Protein AF-A0A6N6S7Q9-F1 (afdb_monomer)

Sequence (180 aa):
MYNLLYPGGLFLIQCIAPPPVTWAASIEPQTWLARRFGLILRLSSQEHLPTFQMVDLIARQIGFNLQLADDLSETYRLRLQYWLSYLQIYHNTVIGDTSETIFHDWNINLSILLNLIESGDVHFFQYLLSKPENAPDHVSIPDSQRCCVLRDSRVNLSPYRRNSLPFHRHIALVGYPSRK

Secondary structure (DSSP, 8-state):
-GGGSPTT-EEEEEEEEPPPTTT-S----THHHHHHHHHHTT-SS-PPPPPHHHHHHHHHHHTPEEEEEEE-HHHHHHHHHHHHHHHHHTHHHHHHHS-HHHHHHHHHHHHHHHHHHHTTS-EEEEEEEE--TT--S-----HHHHSTT----------------S---SS---------

Foldseek 3Di:
DLLVAAAFAKFKAKFKAAEDPVVDPDDDPCQVVLVVCCVLVVVVDSQHGQHPVNVCVVCVVQQKDWDDKDWCLVVLLVVLVVVLVVLVVCVVVVCVVPNPVVSVSVNVSSVVVNVCSVVSRMIMMMIMITHHNPHDSDDDDDPVRVPSRDPDPDDDDDDDDDPDDPPPPVSDSPRDHDDD

Mean predicted aligned error: 12.05 Å

Structure (mmCIF, N/CA/C/O backbone):
data_AF-A0A6N6S7Q9-F1
#
_entry.id   AF-A0A6N6S7Q9-F1
#
loop_
_atom_site.group_PDB
_atom_site.id
_atom_site.type_symbol
_atom_site.label_atom_id
_atom_site.label_alt_id
_atom_site.label_comp_id
_atom_site.label_asym_id
_atom_site.label_entity_id
_atom_site.label_seq_id
_atom_site.pdbx_PDB_ins_code
_atom_site.Cartn_x
_atom_site.Cartn_y
_atom_site.Cartn_z
_atom_site.occupancy
_atom_site.B_iso_or_equiv
_atom_site.auth_seq_id
_atom_site.auth_comp_id
_atom_site.auth_asym_id
_atom_site.auth_atom_id
_atom_site.pdbx_PDB_model_num
ATOM 1 N N . MET A 1 1 ? 1.890 -8.796 -16.154 1.00 83.56 1 MET A N 1
ATOM 2 C CA . MET A 1 1 ? 1.682 -7.338 -16.294 1.00 83.56 1 MET A CA 1
ATOM 3 C C . MET A 1 1 ? 2.510 -6.747 -17.418 1.00 83.56 1 MET A C 1
ATOM 5 O O . MET A 1 1 ? 1.923 -6.145 -18.295 1.00 83.56 1 MET A O 1
ATOM 9 N N . TYR A 1 2 ? 3.831 -6.956 -17.438 1.00 87.81 2 TYR A N 1
ATOM 10 C CA . TYR A 1 2 ? 4.710 -6.429 -18.491 1.00 87.81 2 TYR A CA 1
ATOM 11 C C . TYR A 1 2 ? 4.244 -6.771 -19.919 1.00 87.81 2 TYR A C 1
ATOM 13 O O . TYR A 1 2 ? 4.097 -5.887 -20.755 1.00 87.81 2 TYR A O 1
ATOM 21 N N . ASN A 1 3 ? 3.895 -8.038 -20.164 1.00 90.12 3 ASN A N 1
ATOM 22 C CA . ASN A 1 3 ? 3.385 -8.500 -21.465 1.00 90.12 3 ASN A CA 1
ATOM 23 C C . ASN A 1 3 ? 1.977 -7.969 -21.809 1.00 90.12 3 ASN A C 1
ATOM 25 O O . ASN A 1 3 ? 1.499 -8.200 -22.910 1.00 90.12 3 ASN A O 1
ATOM 29 N N . LEU A 1 4 ? 1.291 -7.299 -20.873 1.00 91.00 4 LEU A N 1
ATOM 30 C CA . LEU A 1 4 ? -0.023 -6.681 -21.105 1.00 91.00 4 LEU A CA 1
ATOM 31 C C . LEU A 1 4 ? 0.087 -5.201 -21.497 1.00 91.00 4 LEU A C 1
ATOM 33 O O . LEU A 1 4 ? -0.920 -4.588 -21.835 1.00 91.00 4 LEU A O 1
ATOM 37 N N . LEU A 1 5 ? 1.283 -4.615 -21.408 1.00 91.44 5 LEU A N 1
ATOM 38 C CA . LEU A 1 5 ? 1.525 -3.219 -21.749 1.00 91.44 5 LEU A CA 1
ATOM 39 C C . LEU A 1 5 ? 2.112 -3.126 -23.152 1.00 91.44 5 LEU A C 1
ATOM 41 O O . LEU A 1 5 ? 3.036 -3.867 -23.507 1.00 91.44 5 LEU A O 1
ATOM 45 N N . TYR A 1 6 ? 1.609 -2.164 -23.918 1.00 93.06 6 TYR A N 1
ATOM 46 C CA . TYR A 1 6 ? 2.266 -1.723 -25.141 1.00 93.06 6 TYR A CA 1
ATOM 47 C C . TYR A 1 6 ? 3.630 -1.095 -24.813 1.00 93.06 6 TYR A C 1
ATOM 49 O O . TYR A 1 6 ? 3.815 -0.597 -23.694 1.00 93.06 6 TYR A O 1
ATOM 57 N N . PRO A 1 7 ? 4.596 -1.116 -25.745 1.00 94.31 7 PRO A N 1
ATOM 58 C CA . PRO A 1 7 ? 5.820 -0.332 -25.605 1.00 94.31 7 PRO A CA 1
ATOM 59 C C . PRO A 1 7 ? 5.505 1.147 -25.319 1.00 94.31 7 PRO A C 1
ATOM 61 O O . PRO A 1 7 ? 4.548 1.695 -25.860 1.00 94.31 7 PRO A O 1
ATOM 64 N N . GLY A 1 8 ? 6.243 1.768 -24.396 1.00 93.44 8 GLY A N 1
ATOM 65 C CA . GLY A 1 8 ? 5.933 3.103 -23.856 1.00 93.44 8 GLY A CA 1
ATOM 66 C C . GLY A 1 8 ? 4.809 3.134 -22.805 1.00 93.44 8 GLY A C 1
ATOM 67 O O . GLY A 1 8 ? 4.563 4.166 -22.182 1.00 93.44 8 GLY A O 1
ATOM 68 N N . GLY A 1 9 ? 4.124 2.012 -22.566 1.00 94.88 9 GLY A N 1
ATOM 69 C CA . GLY A 1 9 ? 3.029 1.912 -21.605 1.00 94.88 9 GLY A CA 1
ATOM 70 C C . GLY A 1 9 ? 3.479 2.138 -20.161 1.00 94.88 9 GLY A C 1
ATOM 71 O O . GLY A 1 9 ? 4.539 1.673 -19.740 1.00 94.88 9 GLY A O 1
ATOM 72 N N . LEU A 1 10 ? 2.635 2.822 -19.387 1.00 95.81 10 LEU A N 1
ATOM 73 C CA . LEU A 1 10 ? 2.866 3.108 -17.973 1.00 95.81 10 LEU A CA 1
ATOM 74 C C . LEU A 1 10 ? 2.116 2.131 -17.073 1.00 95.81 10 LEU A C 1
ATOM 76 O O . LEU A 1 10 ? 1.035 1.645 -17.407 1.00 95.81 10 LEU A O 1
ATOM 80 N N . PHE A 1 11 ? 2.680 1.884 -15.898 1.00 93.88 11 PHE A N 1
ATOM 81 C CA . PHE A 1 11 ? 2.089 1.035 -14.887 1.00 93.88 11 PHE A CA 1
ATOM 82 C C . PHE A 1 11 ? 2.343 1.582 -13.486 1.00 93.88 11 PHE A C 1
ATOM 84 O O . PHE A 1 11 ? 3.486 1.770 -13.084 1.00 93.88 11 PHE A O 1
ATOM 91 N N . LEU A 1 12 ? 1.2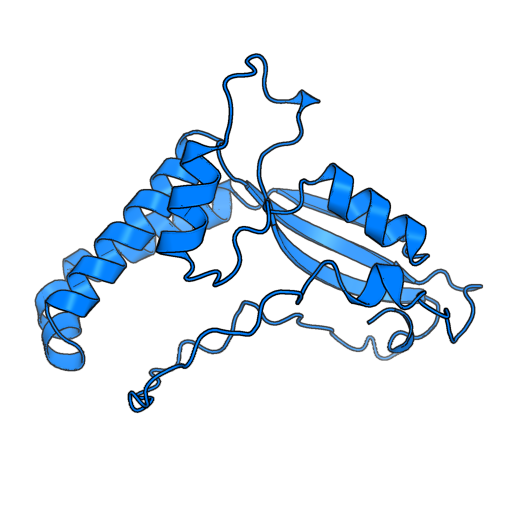64 1.834 -12.748 1.00 94.44 12 LEU A N 1
ATOM 92 C CA . LEU A 1 12 ? 1.320 2.364 -11.393 1.00 94.44 12 LEU A CA 1
ATOM 93 C C . LEU A 1 12 ? 1.089 1.232 -10.388 1.00 94.44 12 LEU A C 1
ATOM 95 O O . LEU A 1 12 ? 0.083 0.525 -10.466 1.00 94.44 12 LEU A O 1
ATOM 99 N N . ILE A 1 13 ? 1.998 1.079 -9.430 1.00 92.00 13 ILE A N 1
ATOM 100 C CA . ILE A 1 13 ? 1.868 0.127 -8.324 1.00 92.00 13 ILE A CA 1
ATOM 101 C C . ILE A 1 13 ? 1.907 0.895 -7.019 1.00 92.00 13 ILE A C 1
ATOM 103 O O . ILE A 1 13 ? 2.796 1.713 -6.815 1.00 92.00 13 ILE A O 1
ATOM 107 N N . GLN A 1 14 ? 0.991 0.580 -6.112 1.00 91.31 14 GLN A N 1
ATOM 108 C CA . GLN A 1 14 ? 1.093 0.986 -4.717 1.00 91.31 14 GLN A CA 1
ATOM 109 C C . GLN A 1 14 ? 1.409 -0.240 -3.868 1.00 91.31 14 GLN A C 1
ATOM 111 O O . GLN A 1 14 ? 0.794 -1.294 -4.053 1.00 91.31 14 GLN A O 1
ATOM 116 N N . CYS A 1 15 ? 2.360 -0.123 -2.948 1.00 88.38 15 CYS A N 1
ATOM 117 C CA . CYS A 1 15 ? 2.672 -1.198 -2.018 1.00 88.38 15 CYS A CA 1
ATOM 118 C C . CYS A 1 15 ? 3.068 -0.680 -0.637 1.00 88.38 15 CYS A C 1
ATOM 120 O O . CYS A 1 15 ? 3.423 0.481 -0.453 1.00 88.38 15 CYS A O 1
ATOM 122 N N . ILE A 1 16 ? 3.016 -1.596 0.323 1.00 88.25 16 ILE A N 1
ATOM 123 C CA . ILE A 1 16 ? 3.457 -1.404 1.700 1.00 88.25 16 ILE A CA 1
ATOM 124 C C . ILE A 1 16 ? 4.797 -2.121 1.832 1.00 88.25 16 ILE A C 1
ATOM 126 O O . ILE A 1 16 ? 4.880 -3.305 1.498 1.00 88.25 16 ILE A O 1
ATOM 130 N N . ALA A 1 17 ? 5.834 -1.422 2.277 1.00 87.62 17 ALA A N 1
ATOM 131 C CA . ALA A 1 17 ? 7.174 -1.984 2.399 1.00 87.62 17 ALA A CA 1
ATOM 132 C C . ALA A 1 17 ? 7.903 -1.420 3.624 1.00 87.62 17 ALA A C 1
ATOM 134 O O . ALA A 1 17 ? 7.627 -0.290 4.027 1.00 87.62 17 ALA A O 1
ATOM 135 N N . PRO A 1 18 ? 8.851 -2.169 4.212 1.00 85.31 18 PRO A N 1
ATOM 136 C CA . PRO A 1 18 ? 9.773 -1.602 5.190 1.00 85.31 18 PRO A CA 1
ATOM 137 C C . PRO A 1 18 ? 10.640 -0.506 4.542 1.00 85.31 18 PRO A C 1
ATOM 139 O O . PRO A 1 18 ? 10.835 -0.521 3.315 1.00 85.31 18 PRO A O 1
ATOM 142 N N . PRO A 1 19 ? 11.194 0.425 5.339 1.00 80.19 19 PRO A N 1
ATOM 143 C CA . PRO A 1 19 ? 12.094 1.446 4.822 1.00 80.19 19 PRO A CA 1
ATOM 144 C C . PRO A 1 19 ? 13.330 0.814 4.152 1.00 80.19 19 PRO A C 1
ATOM 146 O O . PRO A 1 19 ? 13.743 -0.298 4.503 1.00 80.19 19 PRO A O 1
ATOM 149 N N . PRO A 1 20 ? 13.969 1.509 3.195 1.00 74.31 20 PRO A N 1
ATOM 150 C CA . PRO A 1 20 ? 15.254 1.089 2.660 1.00 74.31 20 PRO A CA 1
ATOM 151 C C . PRO A 1 20 ? 16.300 1.020 3.780 1.00 74.31 20 PRO A C 1
ATOM 153 O O . PRO A 1 20 ? 16.377 1.905 4.632 1.00 74.31 20 PRO A O 1
ATOM 156 N N . VAL A 1 21 ? 17.171 0.007 3.730 1.00 70.69 21 VAL A N 1
ATOM 157 C CA . VAL A 1 21 ? 18.228 -0.234 4.736 1.00 70.69 21 VAL A CA 1
ATOM 158 C C . VAL A 1 21 ? 19.133 0.990 4.940 1.00 70.69 21 VAL A C 1
ATOM 160 O O . VAL A 1 21 ? 19.656 1.207 6.025 1.00 70.69 21 VAL A O 1
ATOM 163 N N . THR A 1 22 ? 19.280 1.838 3.922 1.00 67.00 22 THR A N 1
ATOM 164 C CA . THR A 1 22 ? 20.084 3.068 3.978 1.00 67.00 22 THR A CA 1
ATOM 165 C C . THR A 1 22 ? 19.488 4.177 4.849 1.00 67.00 22 THR A C 1
ATOM 167 O O . THR A 1 22 ? 20.196 5.130 5.154 1.00 67.00 22 THR A O 1
ATOM 170 N N . TRP A 1 23 ? 18.205 4.101 5.219 1.00 59.94 23 TRP A N 1
ATOM 171 C CA . TRP A 1 23 ? 17.533 5.097 6.069 1.00 59.94 23 TRP A CA 1
ATOM 172 C C . TRP A 1 23 ? 17.495 4.686 7.545 1.00 59.94 23 TRP A C 1
ATOM 174 O O . TRP A 1 23 ? 17.325 5.537 8.414 1.00 59.94 23 TRP A O 1
ATOM 184 N N . ALA A 1 24 ? 17.702 3.401 7.841 1.00 51.97 24 ALA A N 1
ATOM 185 C CA . ALA A 1 24 ? 17.657 2.866 9.193 1.00 51.97 24 ALA A CA 1
ATOM 186 C C . ALA A 1 24 ? 19.073 2.735 9.776 1.00 51.97 24 ALA A C 1
ATOM 188 O O . ALA A 1 24 ? 19.770 1.744 9.567 1.00 51.97 24 ALA A O 1
ATOM 189 N N . ALA A 1 25 ? 19.495 3.726 10.561 1.00 42.22 25 ALA A N 1
ATOM 190 C CA . ALA A 1 25 ? 20.686 3.634 11.402 1.00 42.22 25 ALA A CA 1
ATOM 191 C C . ALA A 1 25 ? 20.398 2.828 12.686 1.00 42.22 25 ALA A C 1
ATOM 193 O O . ALA A 1 25 ? 20.520 3.363 13.776 1.00 42.22 25 ALA A O 1
ATOM 194 N N . SER A 1 26 ? 19.959 1.571 12.574 1.00 42.97 26 SER A N 1
ATOM 195 C CA . SER A 1 26 ? 20.019 0.559 13.647 1.00 42.97 26 SER A CA 1
ATOM 196 C C . SER A 1 26 ? 19.406 -0.746 13.138 1.00 42.97 26 SER A C 1
ATOM 198 O O . SER A 1 26 ? 18.225 -0.800 12.802 1.00 42.97 26 SER A O 1
ATOM 200 N N . ILE A 1 27 ? 20.216 -1.801 13.051 1.00 50.38 27 ILE A N 1
ATOM 201 C CA . ILE A 1 27 ? 19.775 -3.142 12.661 1.00 50.38 27 ILE A CA 1
ATOM 202 C C . ILE A 1 27 ? 19.483 -3.916 13.949 1.00 50.38 27 ILE A C 1
ATOM 204 O O . ILE A 1 27 ? 20.390 -4.471 14.562 1.00 50.38 27 ILE A O 1
ATOM 208 N N . GLU A 1 28 ? 18.211 -3.977 14.334 1.00 45.97 28 GLU A N 1
ATOM 209 C CA . GLU A 1 28 ? 17.680 -4.994 15.246 1.00 45.97 28 GLU A CA 1
ATOM 210 C C . GLU A 1 28 ? 16.571 -5.772 14.498 1.00 45.97 28 GLU A C 1
ATOM 212 O O . GLU A 1 28 ? 15.868 -5.186 13.667 1.00 45.97 28 GLU A O 1
ATOM 217 N N . PRO A 1 29 ? 16.450 -7.109 14.646 1.00 49.38 29 PRO A N 1
ATOM 218 C CA . PRO A 1 29 ? 15.840 -7.936 13.612 1.00 49.38 29 PRO A CA 1
ATOM 219 C C . PRO A 1 29 ? 14.319 -7.742 13.513 1.00 49.38 29 PRO A C 1
ATOM 221 O O . PRO A 1 29 ? 13.564 -8.125 14.407 1.00 49.38 29 PRO A O 1
ATOM 224 N N . GLN A 1 30 ? 13.870 -7.279 12.342 1.00 55.12 30 GLN A N 1
ATOM 225 C CA . GLN A 1 30 ? 12.481 -7.062 11.890 1.00 55.12 30 GLN A CA 1
ATOM 226 C C . GLN A 1 30 ? 11.578 -8.326 11.849 1.00 55.12 30 GLN A C 1
ATOM 228 O O . GLN A 1 30 ? 10.519 -8.345 11.221 1.00 55.12 30 GLN A O 1
ATOM 233 N N . THR A 1 31 ? 11.960 -9.408 12.531 1.00 54.44 31 THR A N 1
ATOM 234 C CA . THR A 1 31 ? 11.222 -10.684 12.546 1.00 54.44 31 THR A CA 1
ATOM 235 C C . THR A 1 31 ? 9.914 -10.614 13.337 1.00 54.44 31 THR A C 1
ATOM 237 O O . THR A 1 31 ? 8.950 -11.303 12.995 1.00 54.44 31 THR A O 1
ATOM 240 N N . TRP A 1 32 ? 9.835 -9.766 14.367 1.00 55.62 32 TRP A N 1
ATOM 241 C CA . TRP A 1 32 ? 8.600 -9.567 15.133 1.00 55.62 32 TRP A CA 1
ATOM 242 C C . TRP A 1 32 ? 7.562 -8.739 14.355 1.00 55.62 32 TRP A C 1
ATOM 244 O O . TRP A 1 32 ? 6.370 -9.052 14.398 1.00 55.62 32 TRP A O 1
ATOM 254 N N . LEU A 1 33 ? 8.021 -7.747 13.583 1.00 55.16 33 LEU A N 1
ATOM 255 C CA . LEU A 1 33 ? 7.194 -6.899 12.720 1.00 55.16 33 LEU A CA 1
ATOM 256 C C . LEU A 1 33 ? 6.527 -7.716 11.614 1.00 55.16 33 LEU A C 1
ATOM 258 O O . LEU A 1 33 ? 5.307 -7.666 11.469 1.00 55.16 33 LEU A O 1
ATOM 262 N N . ALA A 1 34 ? 7.292 -8.552 10.903 1.00 51.75 34 ALA A N 1
ATOM 263 C CA . ALA A 1 34 ? 6.763 -9.433 9.859 1.00 51.75 34 ALA A CA 1
ATOM 264 C C . ALA A 1 34 ? 5.652 -10.370 10.380 1.00 51.75 34 ALA A C 1
ATOM 266 O O . ALA A 1 34 ? 4.643 -10.584 9.705 1.00 51.75 34 ALA A O 1
ATOM 267 N N . ARG A 1 35 ? 5.782 -10.873 11.620 1.00 55.34 35 ARG A N 1
ATOM 268 C CA . ARG A 1 35 ? 4.746 -11.697 12.270 1.00 55.34 35 ARG A CA 1
ATOM 269 C C . ARG A 1 35 ? 3.470 -10.910 12.574 1.00 55.34 35 ARG A C 1
ATOM 271 O O . ARG A 1 35 ? 2.382 -11.454 12.401 1.00 55.34 35 ARG A O 1
ATOM 278 N N . ARG A 1 36 ? 3.575 -9.645 12.999 1.00 55.81 36 ARG A N 1
ATOM 279 C CA . ARG A 1 36 ? 2.397 -8.790 13.234 1.00 55.81 36 ARG A CA 1
ATOM 280 C C . ARG A 1 36 ? 1.730 -8.343 11.933 1.00 55.81 36 ARG A C 1
ATOM 282 O O . ARG A 1 36 ? 0.505 -8.362 11.871 1.00 55.81 36 ARG A O 1
ATOM 289 N N . PHE A 1 37 ? 2.497 -8.035 10.886 1.00 53.53 37 PHE A N 1
ATOM 290 C CA . PHE A 1 37 ? 1.955 -7.706 9.560 1.00 53.53 37 PHE A CA 1
ATOM 291 C C . PHE A 1 37 ? 1.155 -8.853 8.945 1.00 53.53 37 PHE A C 1
ATOM 293 O O . PHE A 1 37 ? 0.042 -8.628 8.469 1.00 53.53 37 PHE A O 1
ATOM 300 N N . GLY A 1 38 ? 1.680 -10.083 9.004 1.00 53.16 38 GLY A N 1
ATOM 301 C CA . GLY A 1 38 ? 0.961 -11.271 8.536 1.00 53.16 38 GLY A CA 1
ATOM 302 C C . GLY A 1 38 ? -0.374 -11.473 9.259 1.00 53.16 38 GLY A C 1
ATOM 303 O O . GLY A 1 38 ? -1.367 -11.856 8.640 1.00 53.16 38 GLY A O 1
ATOM 304 N N . LEU A 1 39 ? -0.421 -11.133 10.551 1.00 52.50 39 LEU A N 1
ATOM 305 C CA . LEU A 1 39 ? -1.621 -11.250 11.376 1.00 52.50 39 LEU A CA 1
ATOM 306 C C . LEU A 1 39 ? 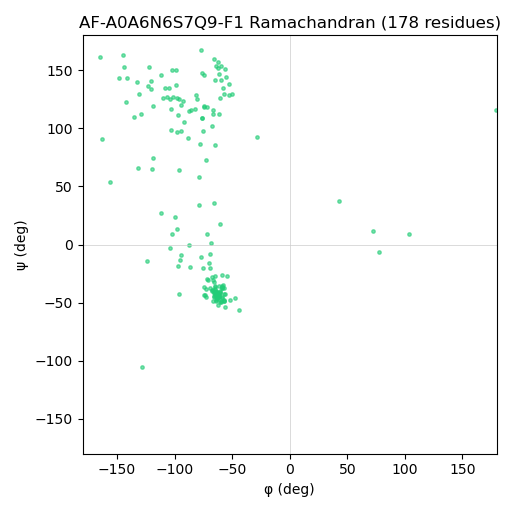-2.669 -10.164 11.059 1.00 52.50 39 LEU A C 1
ATOM 308 O O . LEU A 1 39 ? -3.848 -10.482 10.928 1.00 52.50 39 LEU A O 1
ATOM 312 N N . ILE A 1 40 ? -2.239 -8.909 10.883 1.00 55.34 40 ILE A N 1
ATOM 313 C CA . ILE A 1 40 ? -3.115 -7.744 10.638 1.00 55.34 40 ILE A CA 1
ATOM 314 C C . ILE A 1 40 ? -3.684 -7.745 9.219 1.00 55.34 40 ILE A C 1
ATOM 316 O O . ILE A 1 40 ? -4.870 -7.497 9.017 1.00 55.34 40 ILE A O 1
ATOM 320 N N . LEU A 1 41 ? -2.854 -8.047 8.219 1.00 54.62 41 LEU A N 1
ATOM 321 C CA . LEU A 1 41 ? -3.274 -8.043 6.816 1.00 54.62 41 LEU A CA 1
ATOM 322 C C . LEU A 1 41 ? -3.869 -9.385 6.369 1.00 54.62 41 LEU A C 1
ATOM 324 O O . LEU A 1 41 ? -4.244 -9.521 5.204 1.00 54.62 41 LEU A O 1
ATOM 328 N N . ARG A 1 42 ? -3.940 -10.385 7.267 1.00 54.16 42 ARG A N 1
ATOM 329 C CA . ARG A 1 42 ? -4.216 -11.792 6.924 1.00 54.16 42 ARG A CA 1
ATOM 330 C C . ARG A 1 42 ? -3.441 -12.227 5.674 1.00 54.16 42 ARG A C 1
ATOM 332 O O . ARG A 1 42 ? -3.969 -12.965 4.840 1.00 54.16 42 ARG A O 1
ATOM 339 N N . LEU A 1 43 ? -2.206 -11.744 5.520 1.00 49.31 43 LEU A N 1
ATOM 340 C CA . LEU A 1 43 ? -1.318 -12.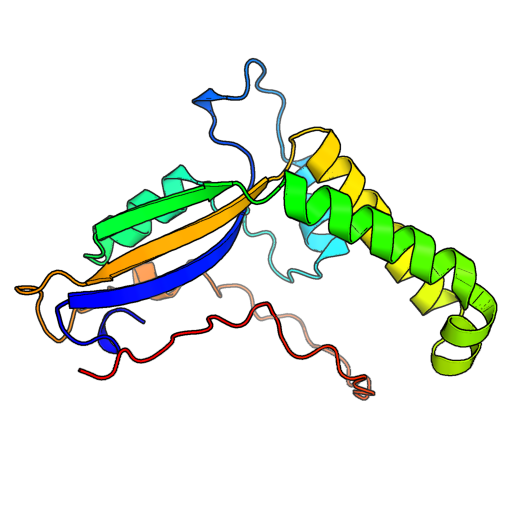218 4.467 1.00 49.31 43 LEU A CA 1
ATOM 341 C C . LEU A 1 43 ? -0.997 -13.661 4.846 1.00 49.31 43 LEU A C 1
ATOM 343 O O . LEU A 1 43 ? -0.269 -13.922 5.799 1.00 49.31 43 LEU A O 1
ATOM 347 N N . SER A 1 44 ? -1.658 -14.601 4.173 1.00 41.28 44 SER A N 1
ATOM 348 C CA . SER A 1 44 ? -1.662 -16.018 4.540 1.00 41.28 44 SER A CA 1
ATOM 349 C C . SER A 1 44 ? -0.313 -16.710 4.334 1.00 41.28 44 SER A C 1
ATOM 351 O O . SER A 1 44 ? -0.208 -17.906 4.584 1.00 41.28 44 SER A O 1
ATOM 353 N N . SER A 1 45 ? 0.712 -15.993 3.883 1.00 47.00 45 SER A N 1
ATOM 354 C CA . SER A 1 45 ? 2.074 -16.484 3.732 1.00 47.00 45 SER A CA 1
ATOM 355 C C . SER A 1 45 ? 3.023 -15.602 4.541 1.00 47.00 45 SER A C 1
ATOM 357 O O . SER A 1 45 ? 2.927 -14.377 4.531 1.00 47.00 45 SER A O 1
ATOM 359 N N . GLN A 1 46 ? 3.961 -16.235 5.249 1.00 45.94 46 GLN A N 1
ATOM 360 C CA . GLN A 1 46 ? 5.099 -15.609 5.940 1.00 45.94 46 GLN A CA 1
ATOM 361 C C . GLN A 1 46 ? 6.102 -14.959 4.961 1.00 45.94 46 GLN A C 1
ATOM 363 O O . GLN A 1 46 ? 7.318 -15.030 5.147 1.00 45.94 46 GLN A O 1
ATOM 368 N N . GLU A 1 47 ? 5.628 -14.372 3.871 1.00 54.34 47 GLU A N 1
ATOM 369 C CA . GLU A 1 47 ? 6.494 -13.756 2.884 1.00 54.34 47 GLU A CA 1
ATOM 370 C C . GLU A 1 47 ? 6.890 -12.370 3.387 1.00 54.34 47 GLU A C 1
ATOM 372 O O . GLU A 1 47 ? 6.063 -11.548 3.785 1.00 54.34 47 GLU A O 1
ATOM 377 N N . HIS A 1 48 ? 8.202 -12.154 3.445 1.00 61.94 48 HIS A N 1
ATOM 378 C CA . HIS A 1 48 ? 8.775 -10.877 3.830 1.00 61.94 48 HIS A CA 1
ATOM 379 C C . HIS A 1 48 ? 8.231 -9.819 2.869 1.00 61.94 48 HIS A C 1
ATOM 381 O O . HIS A 1 48 ? 8.286 -10.015 1.653 1.00 61.94 48 HIS A O 1
ATOM 387 N N . LEU A 1 49 ? 7.697 -8.717 3.407 1.00 65.62 49 LEU A N 1
ATOM 388 C CA . LEU A 1 49 ? 7.263 -7.599 2.574 1.00 65.62 49 LEU A CA 1
ATOM 389 C C . LEU A 1 49 ? 8.434 -7.195 1.665 1.00 65.62 49 LEU A C 1
ATOM 391 O O . LEU A 1 49 ? 9.551 -7.022 2.168 1.00 65.62 49 LEU A O 1
ATOM 395 N N . PRO A 1 50 ? 8.219 -7.079 0.344 1.00 70.19 50 PRO A N 1
ATOM 396 C CA . PRO A 1 50 ? 9.294 -6.719 -0.561 1.00 70.19 50 PRO A CA 1
ATOM 397 C C . PRO A 1 50 ? 9.817 -5.341 -0.161 1.00 70.19 50 PRO A C 1
ATOM 399 O O . PRO A 1 50 ? 9.052 -4.387 -0.040 1.00 70.19 50 PRO A O 1
ATOM 402 N N . THR A 1 51 ? 11.124 -5.240 0.068 1.00 78.69 51 THR A N 1
ATOM 403 C CA . THR A 1 51 ? 11.767 -3.950 0.329 1.00 78.69 51 THR A CA 1
ATOM 404 C C . THR A 1 51 ? 11.691 -3.073 -0.921 1.00 78.69 51 THR A C 1
ATOM 406 O O . THR A 1 51 ? 11.583 -3.581 -2.041 1.00 78.69 51 THR A O 1
ATOM 409 N N . PHE A 1 52 ? 11.833 -1.757 -0.751 1.00 78.38 52 PHE A N 1
ATOM 410 C CA . PHE A 1 52 ? 11.941 -0.809 -1.869 1.00 78.38 52 PHE A CA 1
ATOM 411 C C . PHE A 1 52 ? 12.949 -1.273 -2.938 1.00 78.38 52 PHE A C 1
ATOM 413 O O . PHE A 1 52 ? 12.655 -1.304 -4.133 1.00 78.38 52 PHE A O 1
ATOM 420 N N . GLN A 1 53 ? 14.130 -1.712 -2.493 1.00 82.00 53 GLN A N 1
ATOM 421 C CA . GLN A 1 53 ? 15.204 -2.182 -3.371 1.00 82.00 53 GLN A CA 1
ATOM 422 C C . GLN A 1 53 ? 14.813 -3.448 -4.140 1.00 82.00 53 GLN A C 1
ATOM 424 O O . GLN A 1 53 ? 15.190 -3.606 -5.299 1.00 82.00 53 GLN A O 1
ATOM 429 N N . MET A 1 54 ? 14.039 -4.338 -3.515 1.00 83.56 54 MET A N 1
ATOM 430 C CA . MET A 1 54 ? 13.563 -5.556 -4.162 1.00 83.56 54 MET A CA 1
ATOM 431 C C . MET A 1 54 ? 12.562 -5.239 -5.277 1.00 83.56 54 MET A C 1
ATOM 433 O O . MET A 1 54 ? 12.623 -5.854 -6.339 1.00 83.56 54 MET A O 1
ATOM 437 N N . VAL A 1 55 ? 11.678 -4.256 -5.074 1.00 83.88 55 VAL A N 1
ATOM 438 C CA . VAL A 1 55 ? 10.711 -3.826 -6.098 1.00 83.88 55 VAL A CA 1
ATOM 439 C C . VAL A 1 55 ? 11.427 -3.244 -7.318 1.00 83.88 55 VAL A C 1
ATOM 441 O O . VAL A 1 55 ? 11.137 -3.665 -8.438 1.00 83.88 55 VAL A O 1
ATOM 444 N N . ASP A 1 56 ? 12.388 -2.336 -7.118 1.00 85.88 56 ASP A N 1
ATOM 445 C CA . ASP A 1 56 ? 13.178 -1.756 -8.216 1.00 85.88 56 ASP A CA 1
ATOM 446 C C . ASP A 1 56 ? 13.991 -2.830 -8.958 1.00 85.88 56 ASP A C 1
ATOM 448 O O . ASP A 1 56 ? 13.952 -2.913 -10.187 1.00 85.88 56 ASP A O 1
ATOM 452 N N . LEU A 1 57 ? 14.657 -3.726 -8.221 1.00 87.38 57 LEU A N 1
ATOM 453 C CA . LEU A 1 57 ? 15.432 -4.818 -8.809 1.00 87.38 57 LEU A CA 1
ATOM 454 C C . LEU A 1 57 ? 14.557 -5.741 -9.667 1.00 87.38 57 LEU A C 1
ATOM 456 O O . LEU A 1 57 ? 14.915 -6.032 -10.809 1.00 87.38 57 LEU A O 1
ATOM 460 N N . ILE A 1 58 ? 13.409 -6.182 -9.146 1.00 87.44 58 ILE A N 1
ATOM 461 C CA . ILE A 1 58 ? 12.475 -7.048 -9.878 1.00 87.44 58 ILE A CA 1
ATOM 462 C C . ILE A 1 58 ? 11.923 -6.320 -11.106 1.00 87.44 58 ILE A C 1
ATOM 464 O O . ILE A 1 58 ? 11.867 -6.905 -12.188 1.00 87.44 58 ILE A O 1
ATOM 468 N N . ALA A 1 59 ? 11.533 -5.049 -10.970 1.00 89.69 59 ALA A N 1
ATOM 469 C CA . ALA A 1 59 ? 11.020 -4.260 -12.085 1.00 89.69 59 ALA A CA 1
ATOM 470 C C . ALA A 1 59 ? 12.041 -4.201 -13.232 1.00 89.69 59 ALA A C 1
ATOM 472 O O . ALA A 1 59 ? 11.700 -4.531 -14.371 1.00 89.69 59 ALA A O 1
ATOM 473 N N . ARG A 1 60 ? 13.306 -3.896 -12.921 1.00 89.06 60 ARG A N 1
ATOM 474 C CA . ARG A 1 60 ? 14.398 -3.866 -13.905 1.00 89.06 60 ARG A CA 1
ATOM 475 C C . ARG A 1 60 ? 14.688 -5.234 -14.510 1.00 89.06 60 ARG A C 1
ATOM 477 O O . ARG A 1 60 ? 14.889 -5.321 -15.715 1.00 89.06 60 ARG A O 1
ATOM 484 N N . GLN A 1 61 ? 14.668 -6.303 -13.711 1.00 89.75 61 GLN A N 1
ATOM 485 C CA . GLN A 1 61 ? 14.849 -7.674 -14.211 1.00 89.75 61 GLN A CA 1
ATOM 486 C C . GLN A 1 61 ? 13.761 -8.081 -15.211 1.00 89.75 61 GLN A C 1
ATOM 488 O O . GLN A 1 61 ? 14.044 -8.792 -16.170 1.00 89.75 61 GLN A O 1
ATOM 493 N N . ILE A 1 62 ? 12.527 -7.615 -15.007 1.00 89.62 62 ILE A N 1
ATOM 494 C CA . ILE A 1 62 ? 11.408 -7.841 -15.931 1.00 89.62 62 ILE A CA 1
ATOM 495 C C . ILE A 1 62 ? 11.522 -6.955 -17.189 1.00 89.62 62 ILE A C 1
ATOM 497 O O . ILE A 1 62 ? 10.935 -7.281 -18.220 1.00 89.62 62 ILE A O 1
ATOM 501 N N . GLY A 1 63 ? 12.293 -5.866 -17.126 1.00 92.56 63 GLY A N 1
ATOM 502 C CA . GLY A 1 63 ? 12.504 -4.916 -18.222 1.00 92.56 63 GLY A CA 1
ATOM 503 C C . GLY A 1 63 ? 11.735 -3.601 -18.079 1.00 92.56 63 GLY A C 1
ATOM 504 O O . GLY A 1 63 ? 11.687 -2.820 -19.025 1.00 92.56 63 GLY A O 1
ATOM 505 N N . PHE A 1 64 ? 11.111 -3.339 -16.927 1.00 94.38 64 PHE A N 1
ATOM 506 C CA . PHE A 1 64 ? 10.526 -2.032 -16.635 1.00 94.38 64 PHE A CA 1
ATOM 507 C C . PHE A 1 64 ? 11.608 -0.997 -16.310 1.00 94.38 64 PHE A C 1
ATOM 509 O O . PHE A 1 64 ? 12.581 -1.292 -15.617 1.00 94.38 64 PHE A O 1
ATOM 516 N N . ASN A 1 65 ? 11.358 0.247 -16.711 1.00 93.81 65 ASN A N 1
ATOM 517 C CA . ASN A 1 65 ? 12.065 1.419 -16.211 1.00 93.81 65 ASN A CA 1
ATOM 518 C C . ASN A 1 65 ? 11.254 2.055 -15.079 1.00 93.81 65 ASN A C 1
ATOM 520 O O . ASN A 1 65 ? 10.084 2.402 -15.279 1.00 93.81 65 ASN A O 1
ATOM 524 N N . LEU A 1 66 ? 11.878 2.231 -13.915 1.00 93.25 66 LEU A N 1
ATOM 525 C CA . LEU A 1 66 ? 11.310 3.001 -12.813 1.00 93.25 66 LEU A CA 1
ATOM 526 C C . LEU A 1 66 ? 11.398 4.496 -13.142 1.00 93.25 66 LEU A C 1
ATOM 528 O O . LEU A 1 66 ? 12.491 5.024 -13.320 1.00 93.25 66 LEU A O 1
ATOM 532 N N . GLN A 1 67 ? 10.246 5.158 -13.235 1.00 93.44 67 GLN A N 1
ATOM 533 C CA . GLN A 1 67 ? 10.147 6.586 -13.555 1.00 93.44 67 GLN A CA 1
ATOM 534 C C . GLN A 1 67 ? 10.033 7.442 -12.296 1.00 93.44 67 GLN A C 1
ATOM 536 O O . GLN A 1 67 ? 10.655 8.495 -12.198 1.00 93.44 67 GLN A O 1
ATOM 541 N N . LEU A 1 68 ? 9.228 6.990 -11.334 1.00 91.75 68 LEU A N 1
ATOM 542 C CA . LEU A 1 68 ? 8.955 7.716 -10.099 1.00 91.75 68 LEU A CA 1
ATOM 543 C C . LEU A 1 68 ? 8.711 6.731 -8.962 1.00 91.75 68 LEU A C 1
ATOM 545 O O . LEU A 1 68 ? 8.081 5.692 -9.173 1.00 91.75 68 LEU A O 1
ATOM 549 N N . ALA A 1 69 ? 9.180 7.083 -7.770 1.00 91.88 69 ALA A N 1
ATOM 550 C CA . ALA A 1 69 ? 8.845 6.392 -6.540 1.00 91.88 69 ALA A CA 1
ATOM 551 C C . ALA A 1 69 ? 8.522 7.427 -5.457 1.00 91.88 69 ALA A C 1
ATOM 553 O O . ALA A 1 69 ? 9.417 8.129 -4.989 1.00 91.88 69 ALA A O 1
ATOM 554 N N . ASP A 1 70 ? 7.248 7.510 -5.085 1.00 93.88 70 ASP A N 1
ATOM 555 C CA . ASP A 1 70 ? 6.754 8.455 -4.087 1.00 93.88 70 ASP A CA 1
ATOM 556 C C . ASP A 1 70 ? 6.473 7.741 -2.769 1.00 93.88 70 ASP A C 1
ATOM 558 O O . ASP A 1 70 ? 5.827 6.689 -2.748 1.00 93.88 70 ASP A O 1
ATOM 562 N N . ASP A 1 71 ? 6.916 8.341 -1.666 1.00 93.00 71 ASP A N 1
ATOM 563 C CA . ASP A 1 71 ? 6.513 7.941 -0.323 1.00 93.00 71 ASP A CA 1
ATOM 564 C C . ASP A 1 71 ? 5.201 8.649 0.056 1.00 93.00 71 ASP A C 1
ATOM 566 O O . ASP A 1 71 ? 5.120 9.873 0.155 1.00 93.00 71 ASP A O 1
ATOM 570 N N . LEU A 1 72 ? 4.152 7.857 0.256 1.00 96.00 72 LEU A N 1
ATOM 571 C CA . LEU A 1 72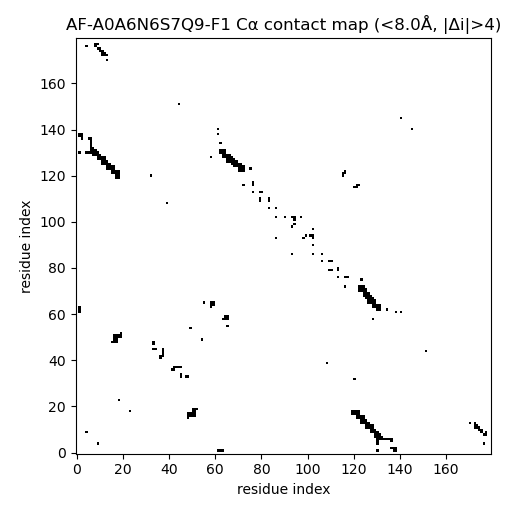 ? 2.806 8.282 0.626 1.00 96.00 72 LEU A CA 1
ATOM 572 C C . LEU A 1 72 ? 2.505 8.055 2.113 1.00 96.00 72 LEU A C 1
ATOM 574 O O . LEU A 1 72 ? 1.353 8.207 2.527 1.00 96.00 72 LEU A O 1
ATOM 578 N N . SER A 1 73 ? 3.499 7.691 2.924 1.00 94.50 73 SER A N 1
ATOM 579 C CA . SER A 1 73 ? 3.319 7.309 4.331 1.00 94.50 73 SER A CA 1
ATOM 580 C C . SER A 1 73 ? 2.622 8.387 5.144 1.00 94.50 73 SER A C 1
ATOM 582 O O . SER A 1 73 ? 1.675 8.083 5.858 1.00 94.50 73 SER A O 1
ATOM 584 N N . GLU A 1 74 ? 2.987 9.655 4.955 1.00 96.12 74 GLU A N 1
ATOM 585 C CA . GLU A 1 74 ? 2.335 10.779 5.636 1.00 96.12 74 GLU A CA 1
ATOM 586 C C . GLU A 1 74 ? 0.850 10.912 5.257 1.00 96.12 74 GLU A C 1
ATOM 588 O O . GLU A 1 74 ? -0.020 11.102 6.108 1.00 96.12 74 GLU A O 1
ATOM 593 N N . THR A 1 75 ? 0.531 10.724 3.973 1.00 96.62 75 THR A N 1
ATOM 594 C CA . THR A 1 75 ? -0.862 10.737 3.501 1.00 96.62 75 THR A CA 1
ATOM 595 C C . THR A 1 75 ? -1.658 9.588 4.118 1.00 96.62 75 THR A C 1
ATOM 597 O O . THR A 1 75 ? -2.806 9.770 4.532 1.00 96.62 75 THR A O 1
ATOM 600 N N . TYR A 1 76 ? -1.058 8.398 4.199 1.00 95.69 76 TYR A N 1
ATOM 601 C CA . TYR A 1 76 ? -1.688 7.238 4.822 1.00 95.69 76 TYR A CA 1
ATOM 602 C C . TYR A 1 76 ? -1.818 7.390 6.338 1.00 95.69 76 TYR A C 1
ATOM 604 O O . TYR A 1 76 ? -2.866 7.039 6.874 1.00 95.69 76 TYR A O 1
ATOM 612 N N . ARG A 1 77 ? -0.836 7.989 7.017 1.00 96.94 77 ARG A N 1
ATOM 613 C CA . ARG A 1 77 ? -0.884 8.313 8.448 1.00 96.94 77 ARG A CA 1
ATOM 614 C C . ARG A 1 77 ? -2.105 9.173 8.768 1.00 96.94 77 ARG A C 1
ATOM 616 O O . ARG A 1 77 ? -2.937 8.779 9.582 1.00 96.94 77 ARG A O 1
ATOM 623 N N . LEU A 1 78 ? -2.275 10.291 8.059 1.00 97.75 78 LEU A N 1
ATOM 624 C CA . LEU A 1 78 ? -3.428 11.184 8.229 1.00 97.75 78 LEU A CA 1
ATOM 625 C C . LEU A 1 78 ? -4.760 10.479 7.937 1.00 97.75 78 LEU A C 1
ATOM 627 O O . LEU A 1 78 ? -5.743 10.659 8.657 1.00 97.75 78 LEU A O 1
ATOM 631 N N . ARG A 1 79 ? -4.800 9.639 6.898 1.00 97.06 79 ARG A N 1
ATOM 632 C CA . ARG A 1 79 ? -6.003 8.877 6.538 1.00 97.06 79 ARG A CA 1
ATOM 633 C C . ARG A 1 79 ? -6.380 7.850 7.605 1.00 97.06 79 ARG A C 1
ATOM 635 O O . ARG A 1 79 ? -7.560 7.723 7.922 1.00 97.06 79 ARG A O 1
ATOM 642 N N . LEU A 1 80 ? -5.405 7.141 8.168 1.00 96.25 80 LEU A N 1
ATOM 643 C CA . LEU A 1 80 ? -5.631 6.178 9.246 1.00 96.25 80 LEU A CA 1
ATOM 644 C C . LEU A 1 80 ? -6.101 6.868 10.525 1.00 96.25 80 LEU A C 1
ATOM 646 O O . LEU A 1 80 ? -7.039 6.383 11.152 1.00 96.25 80 LEU A O 1
ATOM 650 N N . GLN A 1 81 ? -5.518 8.020 10.869 1.00 97.75 81 GLN A N 1
ATOM 651 C CA . GLN A 1 81 ? -5.989 8.844 11.985 1.00 97.75 81 GLN A CA 1
ATOM 652 C C . GLN A 1 81 ? -7.458 9.238 11.795 1.00 97.75 81 GLN A C 1
ATOM 654 O O . GLN A 1 81 ? -8.276 9.014 12.685 1.00 97.75 81 GLN A O 1
ATOM 659 N N . TYR A 1 82 ? -7.817 9.729 10.605 1.00 98.00 82 TYR A N 1
ATOM 660 C CA . TYR A 1 82 ? -9.205 10.050 10.274 1.00 98.00 82 TYR A CA 1
ATOM 661 C C . TYR A 1 82 ? -10.137 8.833 10.398 1.00 98.00 82 TYR A C 1
ATOM 663 O O . TYR A 1 82 ? -11.206 8.940 10.997 1.00 98.00 82 TYR A O 1
ATOM 671 N N . TRP A 1 83 ? -9.746 7.669 9.871 1.00 96.94 83 TRP A N 1
ATOM 672 C CA . TRP A 1 83 ? -10.560 6.451 9.956 1.00 96.94 83 TRP A CA 1
ATOM 673 C C . TRP A 1 83 ? -10.739 5.946 11.387 1.00 96.94 83 TRP A C 1
ATOM 675 O O . TRP A 1 83 ? -11.838 5.522 11.739 1.00 96.94 83 TRP A O 1
ATOM 685 N N . LEU A 1 84 ? -9.705 6.026 12.225 1.00 97.31 84 LEU A N 1
ATOM 686 C CA . LEU A 1 84 ? -9.806 5.682 13.643 1.00 97.31 84 LEU A CA 1
ATOM 687 C C . LEU A 1 84 ? -10.778 6.614 14.372 1.00 97.31 84 LEU A C 1
ATOM 689 O O . LEU A 1 84 ? -11.676 6.135 15.064 1.00 97.31 84 LEU A O 1
ATOM 693 N N . SER A 1 85 ? -10.669 7.930 14.164 1.00 97.88 85 SER A N 1
ATOM 694 C CA . SER A 1 85 ? -11.622 8.891 14.734 1.00 97.88 85 SER A CA 1
ATOM 695 C C . SER A 1 85 ? -13.046 8.645 14.236 1.00 97.88 85 SER A C 1
ATOM 697 O O . SER A 1 85 ? -13.990 8.695 15.021 1.00 97.88 85 SER A O 1
ATOM 699 N N . TYR A 1 86 ? -13.215 8.325 12.950 1.00 96.50 86 TYR A N 1
ATOM 700 C CA . TYR A 1 86 ? -14.514 7.985 12.377 1.00 96.50 86 TYR A CA 1
ATOM 701 C C . TYR A 1 86 ? -15.123 6.748 13.051 1.00 96.50 86 TYR A C 1
ATOM 703 O O . TYR A 1 86 ? -16.265 6.800 13.501 1.00 96.50 86 TYR A O 1
ATOM 711 N N . LEU A 1 87 ? -14.363 5.656 13.190 1.00 96.06 87 LEU A N 1
ATOM 712 C CA . LEU A 1 87 ? -14.838 4.446 13.869 1.00 96.06 87 LEU A CA 1
ATOM 713 C C . LEU A 1 87 ? -15.292 4.741 15.303 1.00 96.06 87 LEU A C 1
ATOM 715 O O . LEU A 1 87 ? -16.345 4.267 15.720 1.00 96.06 87 LEU A O 1
ATOM 719 N N . GLN A 1 88 ? -14.541 5.560 16.037 1.00 96.19 88 GLN A N 1
ATOM 720 C CA . GLN A 1 88 ? -14.885 5.931 17.411 1.00 96.19 88 GLN A CA 1
ATOM 721 C C . GLN A 1 88 ? -16.170 6.765 17.489 1.00 96.19 88 GLN A C 1
ATOM 723 O O . GLN A 1 88 ? -17.032 6.481 18.319 1.00 96.19 88 GLN A O 1
ATOM 728 N N . ILE A 1 89 ? -16.331 7.759 16.610 1.00 98.19 89 ILE A N 1
ATOM 729 C CA . ILE A 1 89 ? -17.523 8.623 16.572 1.00 98.19 89 ILE A CA 1
ATOM 730 C C . ILE A 1 89 ? -18.781 7.814 16.228 1.00 98.19 89 ILE A C 1
ATOM 732 O O . ILE A 1 89 ? -19.835 8.025 16.825 1.00 98.19 89 ILE A O 1
ATOM 736 N N . TYR A 1 90 ? -18.674 6.870 15.291 1.00 97.62 90 TYR A N 1
ATOM 737 C CA . TYR A 1 90 ? -19.801 6.076 14.793 1.00 97.62 90 TYR A CA 1
ATOM 738 C C . TYR A 1 90 ? -19.893 4.676 15.421 1.00 97.62 90 TYR A C 1
ATOM 740 O O . TYR A 1 90 ? -20.512 3.785 14.840 1.00 97.62 90 TYR A O 1
ATOM 748 N N . HIS A 1 91 ? -19.330 4.480 16.617 1.00 97.19 91 HIS A N 1
ATOM 749 C CA . HIS A 1 91 ? -19.252 3.193 17.323 1.00 97.19 91 HIS A CA 1
ATOM 750 C C . HIS A 1 91 ? -20.561 2.385 17.292 1.00 97.19 91 HIS A C 1
ATOM 752 O O . HIS A 1 91 ? -20.590 1.256 16.805 1.00 97.19 91 HIS A O 1
ATOM 758 N N . ASN A 1 92 ? -21.662 2.975 17.769 1.00 97.88 92 ASN A N 1
ATOM 759 C CA . ASN A 1 92 ? -22.944 2.271 17.889 1.00 97.88 92 ASN A CA 1
ATOM 760 C C . ASN A 1 92 ? -23.520 1.876 16.524 1.00 97.88 92 ASN A C 1
ATOM 762 O O . ASN A 1 92 ? -24.089 0.796 16.389 1.00 97.88 92 ASN A O 1
ATOM 766 N N . THR A 1 93 ? -23.345 2.731 15.515 1.00 97.88 93 THR A N 1
ATOM 767 C CA . THR A 1 93 ? -23.780 2.452 14.144 1.00 97.88 93 THR A CA 1
ATOM 768 C C . THR A 1 93 ? -22.976 1.298 13.552 1.00 97.88 93 THR A C 1
ATOM 770 O O . THR A 1 93 ? -23.554 0.336 13.061 1.00 97.88 93 THR A O 1
ATOM 773 N N . VAL A 1 94 ? -21.644 1.342 13.665 1.00 95.44 94 VAL A N 1
ATOM 774 C CA . VAL A 1 94 ? -20.765 0.303 13.109 1.00 95.44 94 VAL A CA 1
ATOM 775 C C . VAL A 1 94 ? -21.010 -1.049 13.780 1.00 95.44 94 VAL A C 1
ATOM 777 O O . VAL A 1 94 ? -21.076 -2.061 13.084 1.00 95.44 94 VAL A O 1
ATOM 780 N N . ILE A 1 95 ? -21.187 -1.087 15.106 1.00 97.06 95 ILE A N 1
ATOM 781 C CA . ILE A 1 95 ? -21.534 -2.325 15.821 1.00 97.06 95 ILE A CA 1
ATOM 782 C C . ILE A 1 95 ? -22.914 -2.838 15.403 1.00 97.06 95 ILE A C 1
ATOM 784 O O . ILE A 1 95 ? -23.061 -4.043 15.208 1.00 97.06 95 ILE A O 1
ATOM 788 N N . GLY A 1 96 ? -23.895 -1.947 15.228 1.00 97.44 96 GLY A N 1
ATOM 789 C CA . GLY A 1 96 ? -25.230 -2.304 14.742 1.00 97.44 96 GLY A CA 1
ATOM 790 C C . GLY A 1 96 ? -25.219 -2.966 13.359 1.00 97.44 96 GLY A C 1
ATOM 791 O O . GLY A 1 96 ? -25.976 -3.907 13.134 1.00 97.44 96 GLY A O 1
ATOM 792 N N . ASP A 1 97 ? -24.325 -2.527 12.467 1.00 97.06 97 ASP A N 1
ATOM 793 C CA . ASP A 1 97 ? -24.191 -3.051 11.099 1.00 97.06 97 ASP A CA 1
ATOM 794 C C . ASP A 1 97 ? -23.278 -4.285 10.988 1.00 97.06 97 ASP A C 1
ATOM 796 O O . ASP A 1 97 ? -23.312 -5.008 9.987 1.00 97.06 97 ASP A O 1
ATOM 800 N N . THR A 1 98 ? -22.422 -4.521 11.985 1.00 95.06 98 THR A N 1
ATOM 801 C CA . THR A 1 98 ? -21.411 -5.587 11.959 1.00 95.06 98 THR A CA 1
ATOM 802 C C . THR A 1 98 ? -21.482 -6.454 13.217 1.00 95.06 98 THR A C 1
ATOM 804 O O . THR A 1 98 ? -22.359 -7.307 13.340 1.00 95.06 98 THR A O 1
ATOM 807 N N . SER A 1 99 ? -20.528 -6.292 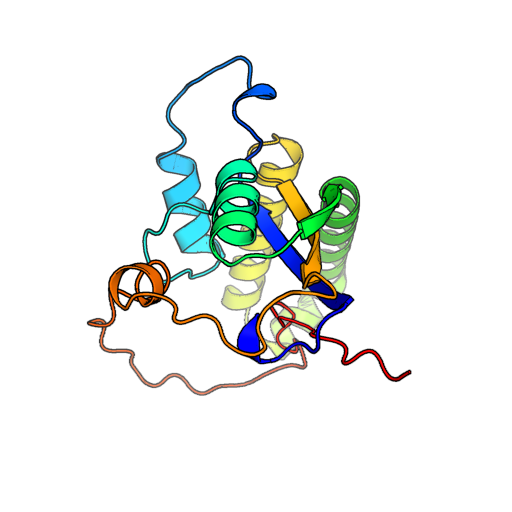14.129 1.00 95.38 99 SER A N 1
ATOM 808 C CA . SER A 1 99 ? -20.507 -6.854 15.472 1.00 95.38 99 SER A CA 1
ATOM 809 C C . SER A 1 99 ? -19.445 -6.130 16.296 1.00 95.38 99 SER A C 1
ATOM 811 O O . SER A 1 99 ? -18.515 -5.529 15.754 1.00 95.38 99 SER A O 1
ATOM 813 N N . GLU A 1 100 ? -19.535 -6.237 17.618 1.00 95.75 100 GLU A N 1
ATOM 814 C CA . GLU A 1 100 ? -18.520 -5.693 18.526 1.00 95.75 100 GLU A CA 1
ATOM 815 C C . GLU A 1 100 ? -17.128 -6.292 18.266 1.00 95.75 100 GLU A C 1
ATOM 817 O O . GLU A 1 100 ? -16.129 -5.577 18.273 1.00 95.75 100 GLU A O 1
ATOM 822 N N . THR A 1 101 ? -17.055 -7.587 17.942 1.00 93.12 101 THR A N 1
ATOM 823 C CA . THR A 1 101 ? -15.790 -8.256 17.605 1.00 93.12 101 THR A CA 1
ATOM 824 C C . THR A 1 101 ? -15.159 -7.682 16.338 1.00 93.12 101 THR A C 1
ATOM 826 O O . THR A 1 101 ? -13.968 -7.391 16.335 1.00 93.12 101 THR A O 1
ATOM 829 N N . ILE A 1 102 ? -15.943 -7.470 15.272 1.00 89.81 102 ILE A N 1
ATOM 830 C CA . ILE A 1 102 ? -15.433 -6.891 14.018 1.00 89.81 102 ILE A CA 1
ATOM 831 C C . ILE A 1 102 ? -14.970 -5.452 14.246 1.00 89.81 102 ILE A C 1
ATOM 833 O O . ILE A 1 102 ? -13.896 -5.072 13.780 1.00 89.81 102 ILE A O 1
ATOM 837 N N . PHE A 1 103 ? -15.752 -4.668 14.993 1.00 94.69 103 PHE A N 1
ATOM 838 C CA . PHE A 1 103 ? -15.380 -3.310 15.372 1.00 94.69 103 PHE A CA 1
ATOM 839 C C . PHE A 1 103 ? -14.038 -3.280 16.118 1.00 94.69 103 PHE A C 1
ATOM 841 O O . PHE A 1 103 ? -13.141 -2.511 15.763 1.00 94.69 103 PHE A O 1
ATOM 848 N N . HIS A 1 104 ? -13.881 -4.144 17.123 1.00 92.19 104 HIS A N 1
ATOM 849 C CA . HIS A 1 104 ? -12.663 -4.238 17.920 1.00 92.19 104 HIS A CA 1
ATOM 850 C C . HIS A 1 104 ? -11.453 -4.654 17.075 1.00 92.19 104 HIS A C 1
ATOM 852 O O . HIS A 1 104 ? -10.407 -4.005 17.142 1.00 92.19 104 HIS A O 1
ATOM 858 N N . ASP A 1 105 ? -11.614 -5.668 16.220 1.00 87.88 105 ASP A N 1
ATOM 859 C CA . ASP A 1 105 ? -10.575 -6.125 15.296 1.00 87.88 105 ASP A CA 1
ATOM 860 C C . ASP A 1 105 ? -10.134 -5.001 14.352 1.00 87.88 105 ASP A C 1
ATOM 862 O O . ASP A 1 105 ? -8.938 -4.789 14.146 1.00 87.88 105 ASP A O 1
ATOM 866 N N . TRP A 1 106 ? -11.074 -4.252 13.771 1.00 91.81 106 TRP A N 1
ATOM 867 C CA . TRP A 1 106 ? -10.752 -3.115 12.905 1.00 91.81 106 TRP A CA 1
ATOM 868 C C . TRP A 1 106 ? -10.004 -2.019 13.653 1.00 91.81 106 TRP A C 1
ATOM 870 O O . TRP A 1 106 ? -8.984 -1.537 13.160 1.00 91.81 106 TRP A O 1
ATOM 880 N N . ASN A 1 107 ? -10.469 -1.660 14.850 1.00 93.06 107 ASN A N 1
ATOM 881 C CA . ASN A 1 107 ? -9.833 -0.633 15.665 1.00 93.06 107 ASN A CA 1
ATOM 882 C C . ASN A 1 107 ? -8.389 -1.018 16.035 1.00 93.06 107 ASN A C 1
ATOM 884 O O . ASN A 1 107 ? -7.477 -0.202 15.890 1.00 93.06 107 ASN A O 1
ATOM 888 N N . ILE A 1 108 ? -8.153 -2.275 16.433 1.00 89.69 108 ILE A N 1
ATOM 889 C CA . ILE A 1 108 ? -6.808 -2.800 16.712 1.00 89.69 108 ILE A CA 1
ATOM 890 C C . ILE A 1 108 ? -5.937 -2.766 15.456 1.00 89.69 108 ILE A C 1
ATOM 892 O O . ILE A 1 108 ? -4.833 -2.226 15.491 1.00 89.69 108 ILE A O 1
ATOM 896 N N . ASN A 1 109 ? -6.418 -3.321 14.344 1.00 88.25 109 ASN A N 1
ATOM 897 C CA . ASN A 1 109 ? -5.633 -3.444 13.117 1.00 88.25 109 ASN A CA 1
ATOM 898 C C . ASN A 1 109 ? -5.212 -2.078 12.560 1.00 88.25 109 ASN A C 1
ATOM 900 O O . ASN A 1 109 ? -4.050 -1.895 12.196 1.00 88.25 109 ASN A O 1
ATOM 904 N N . LEU A 1 110 ? -6.129 -1.106 12.538 1.00 92.50 110 LEU A N 1
ATOM 905 C CA . LEU A 1 110 ? -5.832 0.255 12.090 1.00 92.50 110 LEU A CA 1
ATOM 906 C C . LEU A 1 110 ? -4.881 0.977 13.046 1.00 92.50 110 LEU A C 1
ATOM 908 O O . LEU A 1 110 ? -3.969 1.655 12.579 1.00 92.50 110 LEU A O 1
ATOM 912 N N . SER A 1 111 ? -5.046 0.797 14.360 1.00 93.00 111 SER A N 1
ATOM 913 C CA . SER A 1 111 ? -4.152 1.391 15.363 1.00 93.00 111 SER A CA 1
ATOM 914 C C . SER A 1 111 ? -2.732 0.847 15.248 1.00 93.00 111 SER A C 1
ATOM 916 O O . SER A 1 111 ? -1.771 1.610 15.305 1.00 93.00 111 SER A O 1
ATOM 918 N N . ILE A 1 112 ? -2.577 -0.465 15.040 1.00 88.69 112 ILE A N 1
ATOM 919 C CA . ILE A 1 112 ? -1.252 -1.051 14.844 1.00 88.69 112 ILE A CA 1
ATOM 920 C C . ILE A 1 112 ? -0.636 -0.547 13.537 1.00 88.69 112 ILE A C 1
ATOM 922 O O . ILE A 1 112 ? 0.528 -0.161 13.539 1.00 88.69 112 ILE A O 1
ATOM 926 N N . LEU A 1 113 ? -1.392 -0.515 12.436 1.00 89.38 113 LEU A N 1
ATOM 927 C CA . LEU A 1 113 ? -0.872 -0.010 11.166 1.00 89.38 113 LEU A CA 1
ATOM 928 C C . LEU A 1 113 ? -0.441 1.459 11.271 1.00 89.38 113 LEU A C 1
ATOM 930 O O . LEU A 1 113 ? 0.622 1.806 10.770 1.00 89.38 113 LEU A O 1
ATOM 934 N N . LEU A 1 114 ? -1.224 2.299 11.953 1.00 94.50 114 LEU A N 1
ATOM 935 C CA . LEU A 1 114 ? -0.862 3.691 12.210 1.00 94.50 114 LEU A CA 1
ATOM 936 C C . LEU A 1 114 ? 0.445 3.786 13.003 1.00 94.50 114 LEU A C 1
ATOM 938 O O . LEU A 1 114 ? 1.358 4.482 12.571 1.00 94.50 114 LEU A O 1
ATOM 942 N N . ASN A 1 115 ? 0.562 3.034 14.100 1.00 91.06 115 ASN A N 1
ATOM 943 C CA . ASN A 1 115 ? 1.774 3.012 14.916 1.00 91.06 115 ASN A CA 1
ATOM 944 C C . ASN A 1 115 ? 3.007 2.578 14.109 1.00 91.06 115 ASN A C 1
ATOM 946 O O . ASN A 1 115 ? 4.086 3.110 14.323 1.00 91.06 115 ASN A O 1
ATOM 950 N N . LEU A 1 116 ? 2.851 1.628 13.184 1.00 88.06 116 LEU A N 1
ATOM 951 C CA . LEU A 1 116 ? 3.939 1.139 12.330 1.00 88.06 116 LEU A CA 1
ATOM 952 C C . LEU A 1 116 ? 4.390 2.161 11.281 1.00 88.06 116 LEU A C 1
ATOM 954 O O . LEU A 1 116 ? 5.558 2.172 10.901 1.00 88.06 116 LEU A O 1
ATOM 958 N N . ILE A 1 117 ? 3.481 3.017 10.813 1.00 92.50 117 ILE A N 1
ATOM 959 C CA . ILE A 1 117 ? 3.850 4.156 9.967 1.00 92.50 117 ILE A CA 1
ATOM 960 C C . ILE A 1 117 ? 4.545 5.229 10.810 1.00 92.50 117 ILE A C 1
ATOM 962 O O . ILE A 1 117 ? 5.570 5.764 10.404 1.00 92.50 117 ILE A O 1
ATOM 966 N N . GLU A 1 118 ? 4.004 5.541 11.990 1.00 92.06 118 GLU A N 1
ATOM 967 C CA . GLU A 1 118 ? 4.546 6.570 12.886 1.00 92.06 118 GLU A CA 1
ATOM 968 C C . GLU A 1 118 ? 5.933 6.210 13.436 1.00 92.06 118 GLU A C 1
ATOM 970 O O . GLU A 1 118 ? 6.761 7.100 13.622 1.00 92.06 118 GLU A O 1
ATOM 975 N N . SER A 1 119 ? 6.219 4.921 13.643 1.00 89.50 119 SER A N 1
ATOM 976 C CA . SER A 1 119 ? 7.550 4.437 14.025 1.00 89.50 119 SER A CA 1
ATOM 977 C C . SER A 1 119 ? 8.544 4.379 12.862 1.00 89.50 119 SER A C 1
ATOM 979 O O . SER A 1 119 ? 9.734 4.178 13.096 1.00 89.50 119 SER A O 1
ATOM 981 N N . GLY A 1 120 ? 8.083 4.540 11.617 1.00 88.19 120 GLY A N 1
ATOM 982 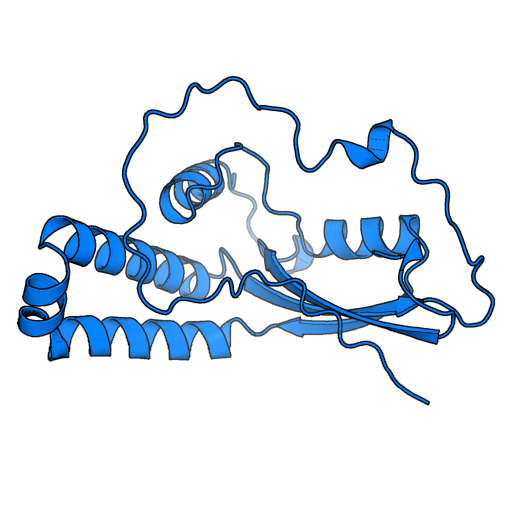C CA . GLY A 1 120 ? 8.898 4.340 10.417 1.00 88.19 120 GLY A CA 1
ATOM 983 C C . GLY A 1 120 ? 9.214 2.870 10.121 1.00 88.19 120 GLY A C 1
ATOM 984 O O . GLY A 1 120 ? 10.041 2.582 9.260 1.00 88.19 120 GLY A O 1
ATOM 985 N N . ASP A 1 121 ? 8.563 1.921 10.801 1.00 85.44 121 ASP A N 1
ATOM 986 C CA . ASP A 1 121 ? 8.744 0.489 10.537 1.00 85.44 121 ASP A CA 1
ATOM 987 C C . ASP A 1 121 ? 8.191 0.093 9.165 1.00 85.44 121 ASP A C 1
ATOM 989 O O . ASP A 1 121 ? 8.659 -0.869 8.546 1.00 85.44 121 ASP A O 1
ATOM 993 N N . VAL A 1 122 ? 7.189 0.830 8.684 1.00 88.25 122 VAL A N 1
ATOM 994 C CA . VAL A 1 122 ? 6.586 0.625 7.375 1.00 88.25 122 VAL A CA 1
ATOM 995 C C . VAL A 1 122 ? 6.242 1.924 6.680 1.00 88.25 122 VAL A C 1
ATOM 997 O O . VAL A 1 122 ? 5.753 2.877 7.275 1.00 88.25 122 VAL A O 1
ATOM 1000 N N . HIS A 1 123 ? 6.430 1.885 5.367 1.00 90.88 123 HIS A N 1
ATOM 1001 C CA . HIS A 1 123 ? 6.129 2.959 4.452 1.00 90.88 123 HIS A CA 1
ATOM 1002 C C . HIS A 1 123 ? 5.150 2.508 3.365 1.00 90.88 123 HIS A C 1
ATOM 1004 O O . HIS A 1 123 ? 5.082 1.334 2.982 1.00 90.88 123 HIS A O 1
ATOM 1010 N N . PHE A 1 124 ? 4.395 3.470 2.846 1.00 92.06 124 PHE A N 1
ATOM 1011 C CA . PHE A 1 124 ? 3.525 3.302 1.690 1.00 92.06 124 PHE A CA 1
ATOM 1012 C C . PHE A 1 124 ? 4.199 3.923 0.483 1.00 92.06 124 P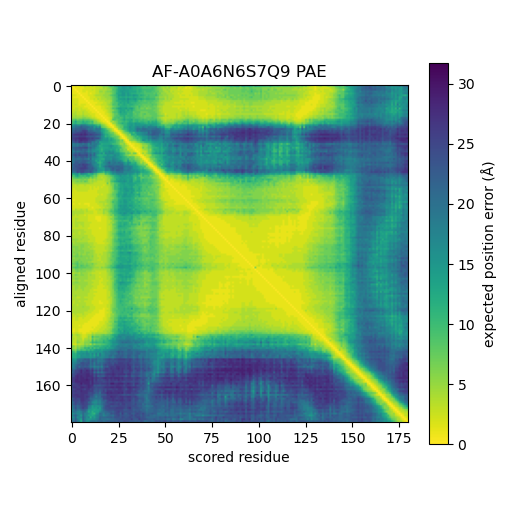HE A C 1
ATOM 1014 O O . PHE A 1 124 ? 4.379 5.132 0.440 1.00 92.06 124 PHE A O 1
ATOM 1021 N N . PHE A 1 125 ? 4.522 3.119 -0.519 1.00 92.31 125 PHE A N 1
ATOM 1022 C CA . PHE A 1 125 ? 5.168 3.605 -1.728 1.00 92.31 125 PHE A CA 1
ATOM 1023 C C . PHE A 1 125 ? 4.240 3.513 -2.928 1.00 92.31 125 PHE A C 1
ATOM 1025 O O . PHE A 1 125 ? 3.458 2.568 -3.062 1.00 92.31 125 PHE A O 1
ATOM 1032 N N . GLN A 1 126 ? 4.378 4.475 -3.831 1.00 94.56 126 GLN A N 1
ATOM 1033 C CA . GLN A 1 126 ? 3.785 4.449 -5.156 1.00 94.56 126 GLN A CA 1
ATOM 1034 C C . GLN A 1 126 ? 4.889 4.484 -6.210 1.00 94.56 126 GLN A C 1
ATOM 1036 O O . GLN A 1 126 ? 5.639 5.449 -6.296 1.00 94.56 126 GLN A O 1
ATOM 1041 N N . TYR A 1 127 ? 4.953 3.447 -7.038 1.00 92.94 127 TYR A N 1
ATOM 1042 C CA . TYR A 1 127 ? 5.911 3.318 -8.127 1.00 92.94 127 TYR A CA 1
ATOM 1043 C C . TYR A 1 127 ? 5.214 3.535 -9.460 1.00 92.94 127 TYR A C 1
ATOM 1045 O O . TYR A 1 127 ? 4.246 2.840 -9.778 1.00 92.94 127 TYR A O 1
ATOM 1053 N N . LEU A 1 128 ? 5.743 4.451 -10.263 1.00 95.56 128 LEU A N 1
ATOM 1054 C CA . LEU A 1 128 ? 5.413 4.564 -11.674 1.00 95.56 128 LEU A CA 1
ATOM 1055 C C . LEU A 1 128 ? 6.485 3.837 -12.482 1.00 95.56 128 LEU A C 1
ATOM 1057 O O . LEU A 1 128 ? 7.638 4.263 -12.554 1.00 95.56 128 LEU A O 1
ATOM 1061 N N . LEU A 1 129 ? 6.092 2.732 -13.094 1.00 95.50 129 LEU A N 1
ATOM 1062 C CA . LEU A 1 129 ? 6.914 1.934 -13.988 1.00 95.50 129 LEU A CA 1
ATOM 1063 C C . LEU A 1 129 ? 6.528 2.229 -15.435 1.00 95.50 129 LEU A C 1
ATOM 1065 O O . LEU A 1 129 ? 5.375 2.531 -15.739 1.00 95.50 129 LEU A O 1
ATOM 1069 N N . SER A 1 130 ? 7.482 2.100 -16.345 1.00 96.38 130 SER A N 1
ATOM 1070 C CA . SER A 1 130 ? 7.253 2.252 -17.781 1.00 96.38 130 SER A CA 1
ATOM 1071 C C . SER A 1 130 ? 7.883 1.103 -18.551 1.00 96.38 130 SER A C 1
ATOM 1073 O O . SER A 1 130 ? 8.979 0.646 -18.215 1.00 96.38 130 SER A O 1
ATOM 1075 N N . LYS A 1 131 ? 7.185 0.613 -19.573 1.00 96.25 131 LYS A N 1
ATOM 1076 C CA . LYS A 1 131 ? 7.754 -0.312 -20.550 1.00 96.25 131 LYS A CA 1
ATOM 1077 C C . LYS A 1 131 ? 8.541 0.507 -21.582 1.00 96.25 131 LYS A C 1
ATOM 1079 O O . LYS A 1 131 ? 7.974 1.459 -22.115 1.00 96.25 131 LYS A O 1
ATOM 1084 N N . PRO A 1 132 ? 9.808 0.179 -21.884 1.00 94.94 132 PRO A N 1
ATOM 1085 C CA . PRO A 1 132 ? 10.572 0.895 -22.906 1.00 94.94 132 PRO A CA 1
ATOM 1086 C C . PRO A 1 132 ? 9.864 0.890 -24.274 1.00 94.94 132 PRO A C 1
ATOM 1088 O O . PRO A 1 132 ? 9.149 -0.056 -24.599 1.00 94.94 132 PRO A O 1
ATOM 1091 N N . GLU A 1 133 ? 10.072 1.915 -25.101 1.00 94.38 133 GLU A N 1
ATOM 1092 C CA . GLU A 1 133 ? 9.466 1.991 -26.448 1.00 94.38 133 GLU A CA 1
ATOM 1093 C C . GLU A 1 133 ? 9.997 0.912 -27.402 1.00 94.38 133 GLU A C 1
ATOM 1095 O O . GLU A 1 133 ? 9.269 0.409 -28.248 1.00 94.38 133 GLU A O 1
ATOM 1100 N N . ASN A 1 134 ? 11.252 0.501 -27.213 1.00 92.56 134 ASN A N 1
ATOM 1101 C CA . ASN A 1 134 ? 11.899 -0.543 -28.013 1.00 92.56 134 ASN A CA 1
ATOM 1102 C C . ASN A 1 134 ? 11.861 -1.918 -27.330 1.00 92.56 134 ASN A C 1
ATOM 1104 O O . ASN A 1 134 ? 12.628 -2.813 -27.688 1.00 92.56 134 ASN A O 1
ATOM 1108 N N . ALA A 1 135 ? 11.046 -2.082 -26.284 1.00 87.56 135 ALA A N 1
ATOM 1109 C CA . ALA A 1 135 ? 10.997 -3.340 -25.554 1.00 87.56 135 ALA A CA 1
ATOM 1110 C C . ALA A 1 135 ? 10.214 -4.405 -26.336 1.00 87.56 135 ALA A C 1
ATOM 1112 O O . ALA A 1 135 ? 9.228 -4.079 -26.997 1.00 87.56 135 ALA A O 1
ATOM 1113 N N . PRO A 1 136 ? 10.592 -5.689 -26.216 1.00 85.50 136 PRO A N 1
ATOM 1114 C CA . PRO A 1 136 ? 9.862 -6.765 -26.869 1.00 85.50 136 PRO A CA 1
ATOM 1115 C C . PRO A 1 136 ? 8.416 -6.836 -26.362 1.00 85.50 136 PRO A C 1
ATOM 1117 O O . PRO A 1 136 ? 8.130 -6.600 -25.180 1.00 85.50 136 PRO A O 1
ATOM 1120 N N . ASP A 1 137 ? 7.498 -7.220 -27.251 1.00 81.69 137 ASP A N 1
ATOM 1121 C CA . ASP A 1 137 ? 6.082 -7.402 -26.913 1.00 81.69 137 ASP A CA 1
ATOM 1122 C C . ASP A 1 137 ? 5.898 -8.429 -25.794 1.00 81.69 137 ASP A C 1
ATOM 1124 O O . ASP A 1 137 ? 5.057 -8.255 -24.909 1.00 81.69 137 ASP A O 1
ATOM 1128 N N . HIS A 1 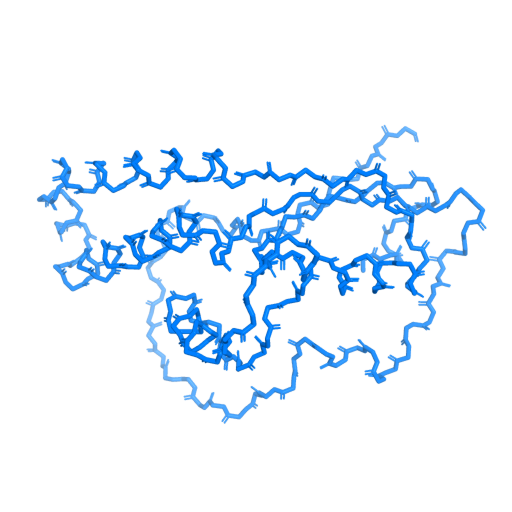138 ? 6.755 -9.450 -25.784 1.00 83.50 138 HIS A N 1
ATOM 1129 C CA . HIS A 1 138 ? 6.706 -10.543 -24.835 1.00 83.50 138 HIS A CA 1
ATOM 1130 C C . HIS A 1 138 ? 8.072 -10.806 -24.196 1.00 83.50 138 HIS A C 1
ATOM 1132 O O . HIS A 1 138 ? 9.066 -11.028 -24.885 1.00 83.50 138 HIS A O 1
ATOM 1138 N N . VAL A 1 139 ? 8.094 -10.876 -22.865 1.00 82.56 139 VAL A N 1
ATOM 1139 C CA . VAL A 1 139 ? 9.214 -11.404 -22.082 1.00 82.56 139 VAL A CA 1
ATOM 1140 C C . VAL A 1 139 ? 8.796 -12.731 -21.461 1.00 82.56 139 VAL A C 1
ATOM 1142 O O . VAL A 1 139 ? 7.770 -12.837 -20.779 1.00 82.56 139 VAL A O 1
ATOM 1145 N N . SER A 1 140 ? 9.597 -13.763 -21.714 1.00 78.94 140 SER A N 1
ATOM 1146 C CA . SER A 1 140 ? 9.454 -15.080 -21.098 1.00 78.94 140 SER A CA 1
ATOM 1147 C C . SER A 1 140 ? 9.952 -15.008 -19.659 1.00 78.94 140 SER A C 1
ATOM 1149 O O . SER A 1 140 ? 11.151 -15.084 -19.413 1.00 78.94 140 SER A O 1
ATOM 1151 N N . ILE A 1 141 ? 9.041 -14.844 -18.701 1.00 69.00 141 ILE A N 1
ATOM 1152 C CA . ILE A 1 141 ? 9.404 -14.890 -17.280 1.00 69.00 141 ILE A CA 1
ATOM 1153 C C . ILE A 1 141 ? 9.666 -16.361 -16.908 1.00 69.00 141 ILE A C 1
ATOM 1155 O O . ILE A 1 141 ? 8.730 -17.163 -17.045 1.00 69.00 141 ILE A O 1
ATOM 1159 N N . PRO A 1 142 ? 10.887 -16.729 -16.459 1.00 64.81 142 PRO A N 1
ATOM 1160 C CA . PRO A 1 142 ? 11.221 -18.094 -16.060 1.00 64.81 142 PRO A CA 1
ATOM 1161 C C . PRO A 1 142 ? 10.259 -18.604 -14.984 1.00 64.81 142 PRO A C 1
ATOM 1163 O O . PRO A 1 142 ? 9.874 -17.852 -14.087 1.00 64.81 142 PRO A O 1
ATOM 1166 N N . ASP A 1 143 ? 9.904 -19.890 -15.016 1.00 57.69 143 ASP A N 1
ATOM 1167 C CA . ASP A 1 143 ? 8.979 -20.479 -14.032 1.00 57.69 143 ASP A CA 1
ATOM 1168 C C . ASP A 1 143 ? 9.474 -20.341 -12.579 1.00 57.69 143 ASP A C 1
ATOM 1170 O O . ASP A 1 143 ? 8.667 -20.241 -11.653 1.00 57.69 143 ASP A O 1
ATOM 1174 N N . SER A 1 144 ? 10.792 -20.240 -12.373 1.00 54.09 144 SER A N 1
ATOM 1175 C CA . SER A 1 144 ? 11.407 -19.955 -11.070 1.00 54.09 144 SER A CA 1
ATOM 1176 C C . SER A 1 144 ? 11.069 -18.563 -10.520 1.00 54.09 144 SER A C 1
ATOM 1178 O O . SER A 1 144 ? 11.023 -18.394 -9.307 1.00 54.09 144 SER A O 1
ATOM 1180 N N . GLN A 1 145 ? 10.774 -17.586 -11.382 1.00 51.81 145 GLN A N 1
ATOM 1181 C CA . GLN A 1 145 ? 10.370 -16.225 -11.005 1.00 51.81 145 GLN A CA 1
ATOM 1182 C C . GLN A 1 145 ? 8.848 -16.041 -10.962 1.00 51.81 145 GLN A C 1
ATOM 1184 O O . GLN A 1 145 ? 8.359 -15.075 -10.380 1.00 51.81 145 GLN A O 1
ATOM 1189 N N . ARG A 1 146 ? 8.072 -16.983 -11.518 1.00 50.97 146 ARG A N 1
ATOM 1190 C CA . ARG A 1 146 ? 6.603 -16.988 -11.396 1.00 50.97 146 ARG A CA 1
ATOM 1191 C C . ARG A 1 146 ? 6.128 -17.308 -9.974 1.00 50.97 146 ARG A C 1
ATOM 1193 O O . ARG A 1 146 ? 4.987 -17.006 -9.640 1.00 50.97 146 ARG A O 1
ATOM 1200 N N . CYS A 1 147 ? 6.985 -17.923 -9.153 1.00 41.72 147 CYS A N 1
ATOM 1201 C CA . CYS A 1 147 ? 6.599 -18.539 -7.881 1.00 41.72 147 CYS A CA 1
ATOM 1202 C C . CYS A 1 147 ? 6.962 -17.752 -6.612 1.00 41.72 147 CYS A C 1
ATOM 1204 O O . CYS A 1 147 ? 6.552 -18.188 -5.541 1.00 41.72 147 CYS A O 1
ATOM 1206 N N . CYS A 1 148 ? 7.650 -16.607 -6.683 1.00 43.09 148 CYS A N 1
ATOM 1207 C CA . CYS A 1 148 ? 7.976 -15.811 -5.484 1.00 43.09 148 CYS A CA 1
ATOM 1208 C C . CYS A 1 148 ? 6.765 -15.090 -4.852 1.00 43.09 148 CYS A C 1
ATOM 1210 O O . CYS A 1 148 ? 6.961 -14.230 -4.005 1.00 43.09 148 CYS A O 1
ATOM 1212 N N . VAL A 1 149 ? 5.538 -15.383 -5.300 1.00 45.53 149 VAL A N 1
ATOM 1213 C CA . VAL A 1 149 ? 4.305 -14.740 -4.810 1.00 45.53 149 VAL A CA 1
ATOM 1214 C C . VAL A 1 149 ? 3.281 -15.759 -4.279 1.00 45.53 149 VAL A C 1
ATOM 1216 O O . VAL A 1 149 ? 2.317 -15.363 -3.637 1.00 45.53 149 VAL A O 1
ATOM 1219 N N . LEU A 1 150 ? 3.415 -17.068 -4.549 1.00 38.34 150 LEU A N 1
ATOM 1220 C CA . LEU A 1 150 ? 2.341 -18.039 -4.257 1.00 38.34 150 LEU A CA 1
ATOM 1221 C C . LEU A 1 150 ? 2.841 -19.487 -4.080 1.00 38.34 150 LEU A C 1
ATOM 1223 O O . LEU A 1 150 ? 2.339 -20.405 -4.735 1.00 38.34 150 LEU A O 1
ATOM 1227 N N . ARG A 1 151 ? 3.807 -19.748 -3.194 1.00 33.88 151 ARG A N 1
ATOM 1228 C CA . ARG A 1 151 ? 4.133 -21.131 -2.790 1.00 33.88 151 ARG A CA 1
ATOM 1229 C C . ARG A 1 151 ? 3.933 -21.359 -1.294 1.00 33.88 151 ARG A C 1
ATOM 1231 O O . ARG A 1 151 ? 4.869 -21.687 -0.589 1.00 33.88 151 ARG A O 1
ATOM 1238 N N . ASP A 1 152 ? 2.679 -21.269 -0.853 1.00 41.12 152 ASP A N 1
ATOM 1239 C CA . ASP A 1 152 ? 2.155 -22.203 0.153 1.00 41.12 152 ASP A CA 1
ATOM 1240 C C . ASP A 1 152 ? 0.619 -22.176 0.195 1.00 41.12 152 ASP A C 1
ATOM 1242 O O . ASP A 1 152 ? -0.016 -21.393 0.895 1.00 41.12 152 ASP A O 1
ATOM 1246 N N . SER A 1 153 ? -0.015 -23.042 -0.598 1.00 38.88 153 SER A N 1
ATOM 1247 C CA . SER A 1 153 ? -1.458 -23.303 -0.525 1.00 38.88 153 SER A CA 1
ATOM 1248 C C . SER A 1 153 ? -1.705 -24.768 -0.177 1.00 38.88 153 SER A C 1
ATOM 1250 O O . SER A 1 153 ? -2.115 -25.585 -0.997 1.00 38.88 153 SER A O 1
ATOM 1252 N N . ARG A 1 154 ? -1.467 -25.101 1.094 1.00 34.81 154 ARG A N 1
ATOM 1253 C CA . ARG A 1 154 ? -2.113 -26.232 1.775 1.00 34.81 154 ARG A CA 1
ATOM 1254 C C . ARG A 1 154 ? -2.646 -25.782 3.131 1.00 34.81 154 ARG A C 1
ATOM 1256 O O . ARG A 1 154 ? -2.184 -26.230 4.172 1.00 34.81 154 ARG A O 1
ATOM 1263 N N . VAL A 1 155 ? -3.640 -24.900 3.116 1.00 40.22 155 VAL A N 1
ATOM 1264 C CA . VAL A 1 155 ? -4.486 -24.654 4.289 1.00 40.22 155 VAL A CA 1
ATOM 1265 C C . VAL A 1 155 ? -5.938 -24.767 3.841 1.00 40.22 155 VAL A C 1
ATOM 1267 O O . VAL A 1 155 ? -6.418 -23.975 3.033 1.00 40.22 155 VAL A O 1
ATOM 1270 N N . ASN A 1 156 ? -6.617 -25.802 4.337 1.00 35.00 156 ASN A N 1
ATOM 1271 C CA . ASN A 1 156 ? -8.050 -26.013 4.156 1.00 35.00 156 ASN A CA 1
ATOM 1272 C C . ASN A 1 156 ? -8.817 -24.840 4.783 1.00 35.00 156 ASN A C 1
ATOM 1274 O O . ASN A 1 156 ? -8.823 -24.688 6.004 1.00 35.00 156 ASN A O 1
ATOM 1278 N N . LEU A 1 157 ? -9.471 -24.021 3.959 1.00 35.34 157 LEU A N 1
ATOM 1279 C CA . LEU A 1 157 ? -10.332 -22.936 4.424 1.00 35.34 157 LEU A CA 1
ATOM 1280 C C . LEU A 1 157 ? -11.793 -23.404 4.497 1.00 35.34 157 LEU A C 1
ATOM 1282 O O . LEU A 1 157 ? -12.391 -23.810 3.503 1.00 35.34 157 LEU A O 1
ATOM 1286 N N . SER A 1 158 ? -12.337 -23.327 5.712 1.00 34.44 158 SER A N 1
ATOM 1287 C CA . SER A 1 158 ? -13.748 -23.501 6.084 1.00 34.44 158 SER A CA 1
ATOM 1288 C C . SER A 1 158 ? -14.666 -22.446 5.424 1.00 34.44 158 SER A C 1
ATOM 1290 O O . SER A 1 158 ? -14.208 -21.329 5.156 1.00 34.44 158 SER A O 1
ATOM 1292 N N . PRO A 1 159 ? -15.960 -22.742 5.166 1.00 37.41 159 PRO A N 1
ATOM 1293 C CA . PRO A 1 159 ? -16.843 -21.858 4.416 1.00 37.41 159 PRO A CA 1
ATOM 1294 C C . PRO A 1 159 ? -17.542 -20.846 5.339 1.00 37.41 159 PRO A C 1
ATOM 1296 O O . PRO A 1 159 ? -18.635 -21.104 5.837 1.00 37.41 159 PRO A O 1
ATOM 1299 N N . TYR A 1 160 ? -16.961 -19.658 5.529 1.00 34.50 160 TYR A N 1
ATOM 1300 C CA . TYR A 1 160 ? -17.701 -18.510 6.073 1.00 34.50 160 TYR A CA 1
ATOM 1301 C C . TYR A 1 160 ? -18.190 -17.583 4.950 1.00 34.50 160 TYR A C 1
ATOM 1303 O O . TYR A 1 160 ? -17.428 -17.149 4.082 1.00 34.50 160 TYR A O 1
ATOM 1311 N N . ARG A 1 161 ? -19.506 -17.327 4.959 1.00 36.12 161 ARG A N 1
ATOM 1312 C CA . ARG A 1 161 ? -20.256 -16.506 3.995 1.00 36.12 161 ARG A CA 1
ATOM 1313 C C . ARG A 1 161 ? -19.712 -15.077 3.915 1.00 36.12 161 ARG A C 1
ATOM 1315 O O . ARG A 1 161 ? -19.512 -14.417 4.929 1.00 36.12 161 ARG A O 1
ATOM 1322 N N . ARG A 1 162 ? -19.559 -14.591 2.680 1.00 42.53 162 ARG A N 1
ATOM 1323 C CA . ARG A 1 162 ? -19.237 -13.199 2.342 1.00 42.53 162 ARG A CA 1
ATOM 1324 C C . ARG A 1 162 ? -20.475 -12.322 2.514 1.00 42.53 162 ARG A C 1
ATOM 1326 O O . ARG A 1 162 ? -21.360 -12.375 1.668 1.00 42.53 162 ARG A O 1
ATOM 1333 N N . ASN A 1 163 ? -20.476 -11.472 3.533 1.00 31.88 163 ASN A N 1
ATOM 1334 C CA . ASN A 1 163 ? -21.246 -10.232 3.508 1.00 31.88 163 ASN A CA 1
ATOM 1335 C C . ASN A 1 163 ? -20.251 -9.101 3.233 1.00 31.88 163 ASN A C 1
ATOM 1337 O O . ASN A 1 163 ? -19.496 -8.686 4.106 1.00 31.88 163 ASN A O 1
ATOM 1341 N N . SER A 1 164 ? -20.174 -8.691 1.969 1.00 32.91 164 SER A N 1
ATOM 1342 C CA . SER A 1 164 ? -19.336 -7.589 1.504 1.00 32.91 164 SER A CA 1
ATOM 1343 C C . SER A 1 164 ? -20.094 -6.266 1.621 1.00 32.91 164 SER A C 1
ATOM 1345 O O . SER A 1 164 ? -21.063 -6.057 0.895 1.00 32.91 164 SER A O 1
ATOM 1347 N N . LEU A 1 165 ? -19.618 -5.370 2.485 1.00 41.78 165 LEU A N 1
ATOM 1348 C CA . LEU A 1 165 ? -19.809 -3.920 2.346 1.00 41.78 165 LEU A CA 1
ATOM 1349 C C . LEU A 1 165 ? -18.841 -3.374 1.265 1.00 41.78 165 LEU A C 1
ATOM 1351 O O . LEU A 1 165 ? -17.939 -4.109 0.846 1.00 41.78 165 LEU A O 1
ATOM 1355 N N . PRO A 1 166 ? -18.996 -2.123 0.777 1.00 32.25 166 PRO A N 1
ATOM 1356 C CA . PRO A 1 166 ? -18.407 -1.617 -0.468 1.00 32.25 166 PRO A CA 1
ATOM 1357 C C . PRO A 1 166 ? -16.924 -1.246 -0.326 1.00 32.25 166 PRO A C 1
ATOM 1359 O O . PRO A 1 166 ? -16.431 -0.328 -0.978 1.00 32.25 166 PRO A O 1
ATOM 1362 N N . PHE A 1 167 ? -16.183 -1.979 0.501 1.00 39.31 167 PHE A N 1
ATOM 1363 C CA . PHE A 1 167 ? -14.729 -1.984 0.489 1.00 39.31 167 PHE A CA 1
ATOM 1364 C C . PHE A 1 167 ? -14.282 -2.749 -0.754 1.00 39.31 167 PHE A C 1
ATOM 1366 O O . PHE A 1 167 ? -13.853 -3.905 -0.709 1.00 39.31 167 PHE A O 1
ATOM 1373 N N . HIS A 1 168 ? -14.462 -2.108 -1.910 1.00 28.98 168 HIS A N 1
ATOM 1374 C CA . HIS A 1 168 ? -13.841 -2.546 -3.139 1.00 28.98 168 HIS A CA 1
ATOM 1375 C C . HIS A 1 168 ? -12.356 -2.751 -2.860 1.00 28.98 168 HIS A C 1
ATOM 1377 O O . HIS A 1 168 ? -11.685 -1.894 -2.290 1.00 28.98 168 HIS A O 1
ATOM 1383 N N . ARG A 1 169 ? -11.884 -3.932 -3.257 1.00 30.94 169 ARG A N 1
ATOM 1384 C CA . ARG A 1 169 ? -10.488 -4.288 -3.502 1.00 30.94 169 ARG A CA 1
ATOM 1385 C C . ARG A 1 169 ? -9.675 -3.056 -3.930 1.00 30.94 169 ARG A C 1
ATOM 1387 O O . ARG A 1 169 ? -9.603 -2.756 -5.113 1.00 30.94 169 ARG A O 1
ATOM 1394 N N . HIS A 1 170 ? -9.051 -2.368 -2.984 1.00 30.72 170 HIS A N 1
ATOM 1395 C CA . HIS A 1 170 ? -8.061 -1.324 -3.260 1.00 30.72 170 HIS A CA 1
ATOM 1396 C C . HIS A 1 170 ? -6.660 -1.752 -2.819 1.00 30.72 170 HIS A C 1
ATOM 1398 O O . HIS A 1 170 ? -5.781 -0.932 -2.615 1.00 30.72 170 HIS A O 1
ATOM 1404 N N . ILE A 1 171 ? -6.417 -3.064 -2.804 1.00 33.19 171 ILE A N 1
ATOM 1405 C CA . ILE A 1 171 ? -5.198 -3.584 -3.429 1.00 33.19 171 ILE A CA 1
ATOM 1406 C C . ILE A 1 171 ? -5.616 -4.017 -4.840 1.00 33.19 171 ILE A C 1
ATOM 1408 O O . ILE A 1 171 ? -5.700 -5.196 -5.173 1.00 33.19 171 ILE A O 1
ATOM 1412 N N . ALA A 1 172 ? -6.041 -3.041 -5.639 1.00 28.95 172 ALA A N 1
ATOM 1413 C CA . ALA A 1 172 ? -6.193 -3.221 -7.069 1.00 28.95 172 ALA A CA 1
ATOM 1414 C C . ALA A 1 172 ? -4.878 -2.766 -7.692 1.00 28.95 172 ALA A C 1
ATOM 1416 O O . ALA A 1 172 ? -4.459 -1.626 -7.504 1.00 28.95 172 ALA A O 1
ATOM 1417 N N . LEU A 1 173 ? -4.244 -3.651 -8.454 1.00 31.19 173 LEU A N 1
ATOM 1418 C CA . LEU A 1 173 ? -3.317 -3.239 -9.499 1.00 31.19 173 LEU A CA 1
ATOM 1419 C C . LEU A 1 173 ? -4.175 -2.497 -10.531 1.00 31.19 173 LEU A C 1
ATOM 1421 O O . LEU A 1 173 ? -4.740 -3.110 -11.436 1.00 31.19 173 LEU A O 1
ATOM 1425 N N . VAL A 1 174 ? -4.389 -1.198 -10.322 1.00 28.59 174 VAL A N 1
ATOM 1426 C CA . VAL A 1 174 ? -5.147 -0.360 -11.251 1.00 28.59 174 VAL A CA 1
ATOM 1427 C C . VAL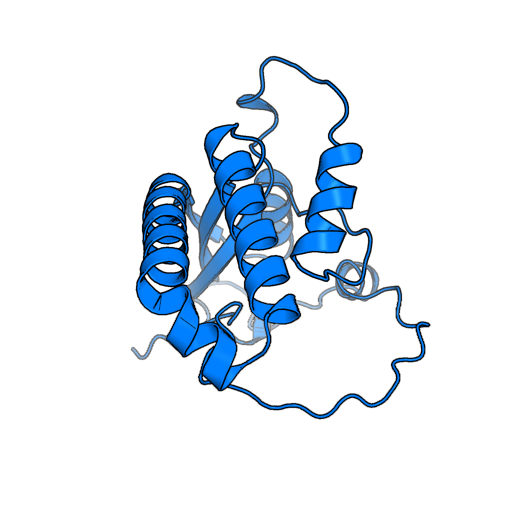 A 1 174 ? -4.218 -0.033 -12.416 1.00 28.59 174 VAL A C 1
ATOM 1429 O O . VAL A 1 174 ? -3.512 0.971 -12.420 1.00 28.59 174 VAL A O 1
ATOM 1432 N N . GLY A 1 175 ? -4.183 -0.927 -13.402 1.00 29.42 175 GLY A N 1
ATOM 1433 C CA . GLY A 1 175 ? -3.595 -0.639 -14.703 1.00 29.42 175 GLY A CA 1
ATOM 1434 C C . GLY A 1 175 ? -4.560 0.227 -15.504 1.00 29.42 175 GLY A C 1
ATOM 1435 O O . GLY A 1 175 ? -5.600 -0.260 -15.941 1.00 29.42 175 GLY A O 1
ATOM 1436 N N . TYR A 1 176 ? -4.231 1.501 -15.699 1.00 29.95 176 TYR A N 1
ATOM 1437 C CA . TYR A 1 176 ? -4.919 2.328 -16.685 1.00 29.95 176 TYR A CA 1
ATOM 1438 C C . TYR A 1 176 ? -4.312 2.043 -18.064 1.00 29.95 176 TYR A C 1
ATOM 1440 O O . TYR A 1 176 ? -3.126 2.315 -18.258 1.00 29.95 176 TYR A O 1
ATOM 1448 N N . PRO A 1 177 ? -5.069 1.511 -19.040 1.00 30.44 177 PRO A N 1
ATOM 1449 C CA . PRO A 1 177 ? -4.600 1.501 -20.415 1.00 30.44 177 PRO A CA 1
ATOM 1450 C C . PRO A 1 177 ? -4.542 2.951 -20.905 1.00 30.44 177 PRO A C 1
ATOM 1452 O O . PRO A 1 177 ? -5.571 3.615 -21.038 1.00 30.44 177 PRO A O 1
ATOM 1455 N N . SER A 1 178 ? -3.332 3.453 -21.150 1.00 34.16 178 SER A N 1
ATOM 1456 C CA . SER A 1 178 ? -3.154 4.740 -21.817 1.00 34.16 178 SER A CA 1
ATOM 1457 C C . SER A 1 178 ? -3.658 4.605 -23.256 1.00 34.16 178 SER A C 1
ATOM 1459 O O . SER A 1 178 ? -3.141 3.795 -24.021 1.00 34.16 178 SER A O 1
ATOM 1461 N N . ARG A 1 179 ? -4.711 5.349 -23.611 1.00 37.72 179 ARG A N 1
ATOM 1462 C CA . ARG A 1 179 ? -5.147 5.526 -25.002 1.00 37.72 179 ARG A CA 1
ATOM 1463 C C . ARG A 1 179 ? -4.464 6.766 -25.556 1.00 37.72 179 ARG A C 1
ATOM 1465 O O . ARG A 1 179 ? -4.923 7.854 -25.214 1.00 37.72 179 ARG A O 1
ATOM 1472 N N . LYS A 1 180 ? -3.461 6.600 -26.417 1.00 35.97 180 LYS A N 1
ATOM 1473 C CA . LYS A 1 180 ? -3.177 7.470 -27.569 1.00 35.97 180 LYS A CA 1
ATOM 1474 C C . LYS A 1 180 ? -2.471 6.657 -28.640 1.00 35.97 180 LYS A C 1
ATOM 1476 O O . LYS A 1 180 ? -1.579 5.877 -28.253 1.00 35.97 180 LYS A O 1
#

Radius of gyration: 19.07 Å; Cα contacts (8 Å, |Δi|>4): 185; chains: 1; bounding box: 46×37×46 Å

pLDDT: mean 73.63, std 24.03, range [28.59, 98.19]

Solvent-accessible surface area (backbone atoms only — not comparable to full-atom values): 11058 Å² total; per-residue (Å²): 111,74,63,77,41,56,57,58,30,61,42,54,45,74,50,69,21,40,61,51,73,92,75,54,95,67,94,71,84,66,66,65,55,54,55,50,50,29,63,63,69,60,43,85,52,95,67,74,63,59,35,58,65,52,51,55,52,51,39,45,73,76,55,35,44,81,77,45,76,45,80,43,37,69,62,49,44,56,50,44,52,51,52,54,53,49,50,63,75,41,42,71,60,53,32,72,77,66,33,66,67,58,50,50,51,49,53,51,43,50,51,51,52,39,50,32,42,75,70,53,62,34,36,32,38,37,37,36,32,29,34,43,70,87,47,72,68,68,72,87,75,54,74,83,72,71,44,86,82,72,82,76,90,88,72,92,77,77,93,76,84,86,82,80,70,94,75,66,75,80,87,53,81,61,68,63,83,82,86,129

Nearest PDB structures (foldseek):
  1l1e-assembly1_A  TM=8.198E-01  e=3.761E-07  Mycobacterium tuberculosis
  1kpg-assembly3_C  TM=8.305E-01  e=8.906E-07  Mycobacterium tuberculosis
  2fk8-assembly1_A  TM=8.212E-01  e=1.983E-06  Mycobacterium tuberculosis H37Rv
  7mcj-assembly1_A  TM=8.280E-01  e=1.821E-05  Mycobacterium tuberculosis H37Rv
  2o57-assembly2_C  TM=8.330E-01  e=1.155E-04  Galdieria sulphuraria